Protein AF-A0A6C2UTF9-F1 (afdb_monomer_lite)

Structure (mmCIF, N/CA/C/O backbone):
data_AF-A0A6C2UTF9-F1
#
_entry.id   AF-A0A6C2UTF9-F1
#
loop_
_atom_site.group_PDB
_atom_site.id
_atom_site.type_symbol
_atom_site.label_atom_id
_atom_site.label_alt_id
_atom_site.label_comp_id
_atom_site.label_asym_id
_atom_site.label_entity_id
_atom_site.label_seq_id
_atom_site.pdbx_PDB_ins_code
_atom_site.Cartn_x
_atom_site.Cartn_y
_atom_site.Cartn_z
_atom_site.occupancy
_atom_site.B_iso_or_equiv
_atom_site.auth_seq_id
_atom_site.auth_comp_id
_atom_site.auth_asym_id
_atom_site.auth_atom_id
_atom_site.pdbx_PDB_model_num
ATOM 1 N N . MET A 1 1 ? -33.602 12.805 15.247 1.00 45.47 1 MET A N 1
ATOM 2 C CA . MET A 1 1 ? -33.405 12.539 13.802 1.00 45.47 1 MET A CA 1
ATOM 3 C C . MET A 1 1 ? -31.901 12.570 13.506 1.00 45.47 1 MET A C 1
ATOM 5 O O . MET A 1 1 ? -31.370 13.587 13.089 1.00 45.47 1 MET A O 1
ATOM 9 N N . PHE A 1 2 ? -31.182 11.491 13.831 1.00 43.12 2 PHE A N 1
ATOM 10 C CA . PHE A 1 2 ? -29.726 11.393 13.659 1.00 43.12 2 PHE A CA 1
ATOM 11 C C . PHE A 1 2 ? -29.446 10.498 12.453 1.00 43.12 2 PHE A C 1
ATOM 13 O O . PHE A 1 2 ? -29.772 9.314 12.453 1.00 43.12 2 PHE A O 1
ATOM 20 N N . ARG A 1 3 ? -28.925 11.096 11.383 1.00 45.81 3 ARG A N 1
ATOM 21 C CA . ARG A 1 3 ? -28.654 10.424 10.112 1.00 45.81 3 ARG A CA 1
ATOM 22 C C . ARG A 1 3 ? -27.289 9.741 10.222 1.00 45.81 3 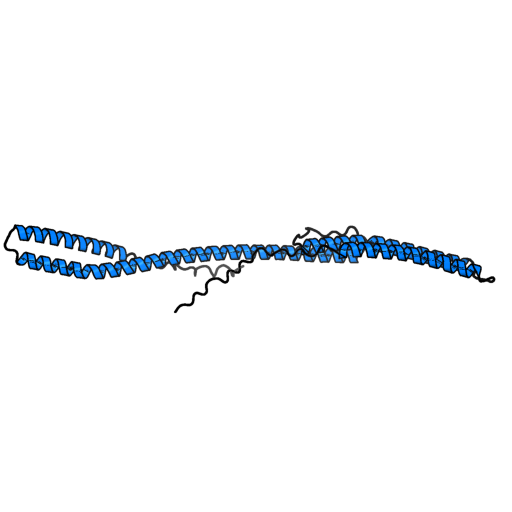ARG A C 1
ATOM 24 O O . ARG A 1 3 ? -26.258 10.400 10.113 1.00 45.81 3 ARG A O 1
ATOM 31 N N . SER A 1 4 ? -27.293 8.434 10.474 1.00 48.72 4 SER A N 1
ATOM 32 C CA . SER A 1 4 ? -26.099 7.586 10.469 1.00 48.72 4 SER A CA 1
ATOM 33 C C . SER A 1 4 ? -25.343 7.715 9.145 1.00 48.72 4 SER A C 1
ATOM 35 O O . SER A 1 4 ? -25.803 7.257 8.102 1.00 48.72 4 SER A O 1
ATOM 37 N N . ARG A 1 5 ? -24.160 8.339 9.189 1.00 54.50 5 ARG A N 1
ATOM 38 C CA . ARG A 1 5 ? -23.119 8.223 8.158 1.00 54.50 5 ARG A CA 1
ATOM 39 C C . ARG A 1 5 ? -22.353 6.927 8.403 1.00 54.50 5 ARG A C 1
ATOM 41 O O . ARG A 1 5 ? -21.233 6.927 8.902 1.00 54.50 5 ARG A O 1
ATOM 48 N N . THR A 1 6 ? -22.986 5.809 8.090 1.00 51.28 6 THR A N 1
ATOM 49 C CA . THR A 1 6 ? -22.324 4.512 8.021 1.00 51.28 6 THR A CA 1
ATOM 50 C C . THR A 1 6 ? -21.722 4.321 6.630 1.00 51.28 6 THR A C 1
ATOM 52 O O . THR A 1 6 ? -22.383 4.465 5.606 1.00 51.28 6 THR A O 1
ATOM 55 N N . THR A 1 7 ? -20.432 3.981 6.636 1.00 51.25 7 THR A N 1
ATOM 56 C CA . THR A 1 7 ? -19.763 3.110 5.660 1.00 51.25 7 THR A CA 1
ATOM 57 C C . THR A 1 7 ? -19.664 3.587 4.208 1.00 51.25 7 THR A C 1
ATOM 59 O O . THR A 1 7 ? -20.294 3.037 3.313 1.00 51.25 7 THR A O 1
ATOM 62 N N . LEU A 1 8 ? -18.692 4.464 3.942 1.00 48.16 8 LEU A N 1
ATOM 63 C CA . LEU A 1 8 ? -17.879 4.361 2.721 1.00 48.16 8 LEU A CA 1
ATOM 64 C C . LEU A 1 8 ? -16.604 3.569 3.043 1.00 48.16 8 LEU A C 1
ATOM 66 O O . LEU A 1 8 ? -15.481 4.039 2.884 1.00 48.16 8 LEU A O 1
ATOM 70 N N . ARG A 1 9 ? -16.779 2.334 3.533 1.00 50.56 9 ARG A N 1
ATOM 71 C CA . ARG A 1 9 ? -15.723 1.323 3.470 1.00 50.56 9 ARG A CA 1
ATOM 72 C C . ARG A 1 9 ? -15.717 0.870 2.018 1.00 50.56 9 ARG A C 1
ATOM 74 O O . ARG A 1 9 ? -16.401 -0.079 1.664 1.00 50.56 9 ARG A O 1
ATOM 81 N N . GLY A 1 10 ? -15.022 1.631 1.175 1.00 49.91 10 GLY A N 1
ATOM 82 C CA . GLY A 1 10 ? -14.710 1.216 -0.180 1.00 49.91 10 GLY A CA 1
ATOM 83 C C . GLY A 1 10 ? -13.914 -0.073 -0.080 1.00 49.91 10 GLY A C 1
ATOM 84 O O . GLY A 1 10 ? -12.700 -0.040 0.122 1.00 49.91 10 GLY A O 1
ATOM 85 N N . GLU A 1 11 ? -14.612 -1.203 -0.156 1.00 43.31 11 GLU A N 1
ATOM 86 C CA . GLU A 1 11 ? -14.033 -2.463 -0.570 1.00 43.31 11 GLU A CA 1
ATOM 87 C C . GLU A 1 11 ? -13.353 -2.170 -1.902 1.00 43.31 11 GLU A C 1
ATOM 89 O O . GLU A 1 11 ? -13.978 -2.122 -2.962 1.00 43.31 11 GLU A O 1
ATOM 94 N N . ARG A 1 12 ? -12.046 -1.895 -1.847 1.00 48.91 12 ARG A N 1
ATOM 95 C CA . ARG A 1 12 ? -11.177 -2.066 -2.998 1.00 48.91 12 ARG A CA 1
ATOM 96 C C . ARG A 1 12 ? -11.208 -3.562 -3.269 1.00 48.91 12 ARG A C 1
ATOM 98 O O . ARG A 1 12 ? -10.355 -4.302 -2.789 1.00 48.91 12 ARG A O 1
ATOM 105 N N . GLY A 1 13 ? -12.255 -3.995 -3.976 1.00 53.25 13 GLY A N 1
ATOM 106 C CA . GLY A 1 13 ? -12.328 -5.316 -4.570 1.00 53.25 13 GLY A CA 1
ATOM 107 C C . GLY A 1 13 ? -11.007 -5.580 -5.287 1.00 53.25 13 GLY A C 1
ATOM 108 O O . GLY A 1 13 ? -10.361 -4.615 -5.721 1.00 53.25 13 GLY A O 1
ATOM 109 N N . PRO A 1 14 ? -10.568 -6.848 -5.359 1.00 51.25 14 PRO A N 1
ATOM 110 C CA . PRO A 1 14 ? -9.272 -7.206 -5.919 1.00 51.25 14 PRO A CA 1
ATOM 111 C C . PRO A 1 14 ? -9.118 -6.443 -7.223 1.00 51.25 14 PRO A C 1
ATOM 113 O O . PRO A 1 14 ? -9.955 -6.602 -8.115 1.00 51.25 14 PRO A O 1
ATOM 116 N N . VAL A 1 15 ? -8.133 -5.534 -7.274 1.00 57.50 15 VAL A N 1
ATOM 117 C CA . VAL A 1 15 ? -7.873 -4.694 -8.443 1.00 57.50 15 VAL A CA 1
ATOM 118 C C . VAL A 1 15 ? -7.781 -5.666 -9.598 1.00 57.50 15 VAL A C 1
ATOM 120 O O . VAL A 1 15 ? -6.823 -6.435 -9.681 1.00 57.50 15 VAL A O 1
ATOM 123 N N . LYS A 1 16 ? -8.851 -5.722 -10.400 1.00 53.22 16 LYS A N 1
ATOM 124 C CA . LYS A 1 16 ? -9.010 -6.690 -11.477 1.00 53.22 16 LYS A CA 1
ATOM 125 C C . LYS A 1 16 ? -7.863 -6.354 -12.405 1.00 53.22 16 LYS A C 1
ATOM 127 O O . LYS A 1 16 ? -7.944 -5.336 -13.092 1.00 53.22 16 LYS A O 1
ATOM 132 N N . LYS A 1 17 ? -6.760 -7.111 -12.301 1.00 57.62 17 LYS A N 1
ATOM 133 C CA . LYS A 1 17 ? -5.536 -6.908 -13.072 1.00 57.62 17 LYS A CA 1
ATOM 134 C C . LYS A 1 17 ? -5.995 -6.975 -14.512 1.00 57.62 17 LYS A C 1
ATOM 136 O O . LYS A 1 17 ? -6.229 -8.064 -15.031 1.00 57.62 17 LYS A O 1
ATOM 141 N N . ARG A 1 18 ? -6.266 -5.814 -15.116 1.00 55.75 18 ARG A N 1
ATOM 142 C CA . ARG A 1 18 ? -6.602 -5.756 -16.530 1.00 55.75 18 ARG A CA 1
ATOM 143 C C . ARG A 1 18 ? -5.395 -6.403 -17.186 1.00 55.75 18 ARG A C 1
ATOM 145 O O . ARG A 1 18 ? -4.289 -5.935 -16.905 1.00 55.75 18 ARG A O 1
ATOM 152 N N . PRO A 1 19 ? -5.566 -7.505 -17.933 1.00 55.41 19 PRO A N 1
ATOM 153 C CA . PRO A 1 19 ? -4.452 -8.103 -18.634 1.00 55.41 19 PRO A CA 1
ATOM 154 C C . PRO A 1 19 ? -3.913 -6.997 -19.528 1.00 55.41 19 PRO A C 1
ATOM 156 O O . PRO A 1 19 ? -4.574 -6.575 -20.476 1.00 55.41 19 PRO A O 1
ATOM 159 N N . PHE A 1 20 ? -2.775 -6.430 -19.127 1.00 56.47 20 PHE A N 1
ATOM 160 C CA . PHE A 1 20 ? -2.065 -5.457 -19.930 1.00 56.47 20 PHE A CA 1
ATOM 161 C C . PHE A 1 20 ? -1.812 -6.188 -21.237 1.00 56.47 20 PHE A C 1
ATOM 163 O O . PHE A 1 20 ? -1.184 -7.249 -21.231 1.00 56.47 20 PHE A O 1
ATOM 170 N N . ALA A 1 21 ? -2.445 -5.700 -22.305 1.00 53.19 21 ALA A N 1
ATOM 171 C CA . ALA A 1 21 ? -2.458 -6.353 -23.598 1.00 53.19 21 ALA A CA 1
ATOM 172 C C . ALA A 1 21 ? -1.044 -6.845 -23.923 1.00 53.19 21 ALA A C 1
ATOM 174 O O . ALA A 1 21 ? -0.076 -6.083 -23.840 1.00 53.19 21 ALA A O 1
ATOM 175 N N . ALA A 1 22 ? -0.939 -8.142 -24.214 1.00 57.09 22 ALA A N 1
ATOM 176 C CA . ALA A 1 22 ? 0.317 -8.812 -24.505 1.00 57.09 22 ALA A CA 1
ATOM 177 C C . ALA A 1 22 ? 1.153 -8.009 -25.531 1.00 57.09 22 ALA A C 1
ATOM 179 O O . ALA A 1 22 ? 0.599 -7.303 -26.380 1.00 57.09 22 ALA A O 1
ATOM 180 N N . PRO A 1 23 ? 2.494 -8.088 -25.466 1.00 55.88 23 PRO A N 1
ATOM 181 C CA . PRO A 1 23 ? 3.410 -7.077 -25.981 1.00 55.88 23 PRO A CA 1
ATOM 182 C C . PRO A 1 23 ? 3.560 -7.154 -27.507 1.00 55.88 23 PRO A C 1
ATOM 184 O O . PRO A 1 23 ? 4.605 -7.544 -28.028 1.00 55.88 23 PRO A O 1
ATOM 187 N N . LEU A 1 24 ? 2.542 -6.705 -28.241 1.00 51.19 24 LEU A N 1
ATOM 188 C CA . LEU A 1 24 ? 2.551 -6.590 -29.704 1.00 51.19 24 LEU A CA 1
ATOM 189 C C . LEU A 1 24 ? 3.760 -5.795 -30.224 1.00 51.19 24 LEU A C 1
ATOM 191 O O . LEU A 1 24 ? 4.276 -6.073 -31.304 1.00 51.19 24 LEU A O 1
ATOM 195 N N . SER A 1 25 ? 4.302 -4.858 -29.442 1.00 59.09 25 SER A N 1
ATOM 196 C CA . SER A 1 25 ? 5.441 -4.061 -29.898 1.00 59.09 25 SER A CA 1
ATOM 197 C C . SER A 1 25 ? 6.809 -4.752 -29.771 1.00 59.09 25 SER A C 1
ATOM 199 O O . SER A 1 25 ? 7.779 -4.218 -30.304 1.00 59.09 25 SER A O 1
ATOM 201 N N . ALA A 1 26 ? 6.960 -5.887 -29.069 1.00 59.59 26 ALA A N 1
ATOM 202 C CA . ALA A 1 26 ? 8.279 -6.534 -28.898 1.00 59.59 26 ALA A CA 1
ATOM 203 C C . ALA A 1 26 ? 8.688 -7.290 -30.165 1.00 59.59 26 ALA A C 1
ATOM 205 O O . ALA A 1 26 ? 9.841 -7.232 -30.603 1.00 59.59 26 ALA A O 1
ATOM 206 N N . HIS A 1 27 ? 7.707 -7.927 -30.805 1.00 65.50 27 HIS A N 1
ATOM 207 C CA . HIS A 1 27 ? 7.880 -8.483 -32.138 1.00 65.50 27 HIS A CA 1
ATOM 208 C C . HIS A 1 27 ? 8.140 -7.397 -33.182 1.00 65.50 27 HIS A C 1
ATOM 210 O O . HIS A 1 27 ? 8.973 -7.610 -34.063 1.00 65.50 27 HIS A O 1
ATOM 216 N N . ASN A 1 28 ? 7.534 -6.215 -33.036 1.00 75.38 28 ASN A N 1
ATOM 217 C CA . ASN A 1 28 ? 7.740 -5.113 -33.974 1.00 75.38 28 ASN A CA 1
ATOM 218 C C . ASN A 1 28 ? 9.180 -4.592 -33.958 1.00 75.38 28 ASN A C 1
ATOM 220 O O . ASN A 1 28 ? 9.755 -4.439 -35.028 1.00 75.38 28 ASN A O 1
ATOM 224 N N . ALA A 1 29 ? 9.806 -4.422 -32.789 1.00 73.00 29 ALA A N 1
ATOM 225 C CA . ALA A 1 29 ? 11.191 -3.945 -32.712 1.00 73.00 29 ALA A CA 1
ATOM 226 C C . ALA A 1 29 ? 12.190 -4.926 -33.360 1.00 73.00 29 ALA A C 1
ATOM 228 O O . ALA A 1 29 ? 13.044 -4.527 -34.150 1.00 73.00 29 ALA A O 1
ATOM 229 N N . ARG A 1 30 ? 12.047 -6.236 -33.100 1.00 77.56 30 ARG A N 1
ATOM 230 C CA . ARG A 1 30 ? 12.875 -7.262 -33.765 1.00 77.56 30 ARG A CA 1
ATOM 231 C C . ARG A 1 30 ? 12.626 -7.306 -35.271 1.00 77.56 30 ARG A C 1
ATOM 233 O O . ARG A 1 30 ? 13.567 -7.491 -36.038 1.00 77.56 30 ARG A O 1
ATOM 240 N N . ARG A 1 31 ? 11.371 -7.149 -35.702 1.00 83.06 31 ARG A N 1
ATOM 241 C CA . ARG A 1 31 ? 11.004 -7.136 -37.123 1.00 83.06 31 ARG A CA 1
ATOM 242 C C . ARG A 1 31 ? 11.563 -5.901 -37.831 1.00 83.06 31 ARG A C 1
ATOM 244 O O . ARG A 1 31 ? 12.142 -6.050 -38.897 1.00 83.06 31 ARG A O 1
ATOM 251 N N . GLN A 1 32 ? 11.472 -4.725 -37.216 1.00 81.75 32 GLN A N 1
ATOM 252 C CA . GLN A 1 32 ? 12.060 -3.481 -37.719 1.00 81.75 32 GLN A CA 1
ATOM 253 C C . GLN A 1 32 ? 13.584 -3.582 -37.828 1.00 81.75 32 GLN A C 1
ATOM 255 O O . GLN A 1 32 ? 14.131 -3.236 -38.869 1.00 81.75 32 GLN A O 1
ATOM 260 N N . ALA A 1 33 ? 14.264 -4.142 -36.822 1.00 81.81 33 ALA A N 1
ATOM 261 C CA . ALA A 1 33 ? 15.707 -4.374 -36.887 1.00 81.81 33 ALA A CA 1
ATOM 262 C C . ALA A 1 33 ? 16.086 -5.326 -38.035 1.00 81.81 33 ALA A C 1
ATOM 264 O O . ALA A 1 33 ? 17.019 -5.048 -38.782 1.00 81.81 33 ALA A O 1
ATOM 265 N N . LYS A 1 34 ? 15.328 -6.417 -38.233 1.00 84.81 34 LYS A N 1
ATOM 266 C CA . LYS A 1 34 ? 15.533 -7.331 -39.371 1.00 84.81 34 LYS A CA 1
ATOM 267 C C . LYS A 1 34 ? 15.341 -6.631 -40.718 1.00 84.81 34 LYS A C 1
ATOM 269 O O . LYS A 1 34 ? 16.164 -6.819 -41.605 1.00 84.81 34 LYS A O 1
ATOM 274 N N . ILE A 1 35 ? 14.293 -5.816 -40.859 1.00 88.00 35 ILE A N 1
ATOM 275 C CA . ILE A 1 35 ? 14.033 -5.044 -42.085 1.00 88.00 35 ILE A CA 1
ATOM 276 C C . ILE A 1 35 ? 15.169 -4.046 -42.341 1.00 88.00 35 ILE A C 1
ATOM 278 O O . ILE A 1 35 ? 15.658 -3.967 -43.461 1.00 88.00 35 ILE A O 1
ATOM 282 N N . ALA A 1 36 ? 15.642 -3.340 -41.311 1.00 86.00 36 ALA A N 1
ATOM 283 C CA . ALA A 1 36 ? 16.758 -2.404 -41.434 1.00 86.00 36 ALA A CA 1
ATOM 284 C C . ALA A 1 36 ? 18.061 -3.104 -41.855 1.00 86.00 36 ALA A C 1
ATOM 286 O O . ALA A 1 36 ? 18.765 -2.612 -42.732 1.00 86.00 36 ALA A O 1
ATOM 287 N N . ILE A 1 37 ? 18.356 -4.279 -41.286 1.00 86.06 37 ILE A N 1
ATOM 288 C CA . ILE A 1 37 ? 19.510 -5.098 -41.687 1.00 86.06 37 ILE A CA 1
ATOM 289 C C . ILE A 1 37 ? 19.375 -5.549 -43.148 1.00 86.06 37 ILE A C 1
ATOM 291 O O . ILE A 1 37 ? 20.347 -5.466 -43.894 1.00 86.06 37 ILE A O 1
ATOM 295 N N . MET A 1 38 ? 18.181 -5.982 -43.576 1.00 89.69 38 MET A N 1
ATOM 296 C CA . MET A 1 38 ? 17.937 -6.347 -44.976 1.00 89.69 38 MET A CA 1
ATOM 297 C C . MET A 1 38 ? 18.136 -5.152 -45.916 1.00 89.69 38 MET A C 1
ATOM 299 O O . MET A 1 38 ? 18.858 -5.275 -46.899 1.00 89.69 38 MET A O 1
ATOM 303 N N . LEU A 1 39 ? 17.571 -3.983 -45.599 1.00 86.88 39 LEU A N 1
ATOM 304 C CA . LEU A 1 39 ? 17.737 -2.766 -46.403 1.00 86.88 39 LEU A CA 1
ATOM 305 C C . LEU A 1 39 ? 19.209 -2.341 -46.516 1.00 86.88 39 LEU A C 1
ATOM 307 O O . LEU A 1 39 ? 19.661 -1.989 -47.604 1.00 86.88 39 LEU A O 1
ATOM 311 N N . MET A 1 40 ? 19.979 -2.448 -45.429 1.00 85.69 40 MET A N 1
ATOM 312 C CA . MET A 1 40 ? 21.418 -2.155 -45.424 1.00 85.69 40 MET A CA 1
ATOM 313 C C . MET A 1 40 ? 22.248 -3.120 -46.278 1.00 85.69 40 MET A C 1
ATOM 315 O O . MET A 1 40 ? 23.341 -2.752 -46.696 1.00 85.69 40 MET A O 1
ATOM 319 N N . ALA A 1 41 ? 21.753 -4.328 -46.559 1.00 86.88 41 ALA A N 1
ATOM 320 C CA . ALA A 1 41 ? 22.392 -5.255 -47.494 1.00 86.88 41 ALA A CA 1
ATOM 321 C C . ALA A 1 41 ? 22.005 -4.972 -48.958 1.00 86.88 41 ALA A C 1
ATOM 323 O O . ALA A 1 41 ? 22.817 -5.175 -49.859 1.00 86.88 41 ALA A O 1
ATOM 324 N N . VAL A 1 42 ? 20.789 -4.468 -49.202 1.00 91.12 42 VAL A N 1
ATOM 325 C CA . VAL A 1 42 ? 20.296 -4.154 -50.554 1.00 91.12 42 VAL A CA 1
ATOM 326 C C . VAL A 1 42 ? 20.970 -2.907 -51.131 1.00 91.12 42 VAL A C 1
ATOM 328 O O . VAL A 1 42 ? 21.316 -2.902 -52.309 1.00 91.12 42 VAL A O 1
ATOM 331 N N . VAL A 1 43 ? 21.198 -1.863 -50.326 1.00 87.88 43 VAL A N 1
ATOM 332 C CA . VAL A 1 43 ? 21.785 -0.598 -50.813 1.00 87.88 43 VAL A CA 1
ATOM 333 C C . VAL A 1 43 ? 23.179 -0.790 -51.439 1.00 87.88 43 VAL A C 1
ATOM 335 O O . VAL A 1 43 ? 23.368 -0.341 -52.568 1.00 87.88 43 VAL A O 1
ATOM 338 N N . PRO A 1 44 ? 24.145 -1.487 -50.808 1.00 89.12 44 PRO A N 1
ATOM 339 C CA . PRO A 1 44 ? 25.442 -1.761 -51.427 1.00 89.12 44 PRO A CA 1
ATOM 340 C C . PRO A 1 44 ? 25.321 -2.599 -52.699 1.00 89.12 44 PRO A C 1
ATOM 342 O O . PRO A 1 44 ? 25.991 -2.298 -53.679 1.00 89.12 44 PRO A O 1
ATOM 345 N N . ALA A 1 45 ? 24.434 -3.600 -52.716 1.00 90.25 45 ALA A N 1
ATOM 346 C CA . ALA A 1 45 ? 24.221 -4.444 -53.890 1.00 90.25 45 ALA A CA 1
ATOM 347 C C . ALA A 1 45 ? 23.686 -3.640 -55.088 1.00 90.25 45 ALA A C 1
ATOM 349 O O . ALA A 1 45 ? 24.188 -3.785 -56.204 1.00 90.25 45 ALA A O 1
ATOM 350 N N . LEU A 1 46 ? 22.716 -2.748 -54.855 1.00 91.94 46 LEU A N 1
ATOM 351 C CA . LEU A 1 46 ? 22.194 -1.845 -55.882 1.00 91.94 46 LEU A CA 1
ATOM 352 C C . LEU A 1 46 ? 23.249 -0.836 -56.343 1.00 91.94 46 LEU A C 1
ATOM 354 O O . LEU A 1 46 ? 23.371 -0.605 -57.543 1.00 91.94 46 LEU A O 1
ATOM 358 N N . SER A 1 47 ? 24.046 -0.285 -55.425 1.00 90.00 47 SER A N 1
ATOM 359 C CA . SER A 1 47 ? 25.156 0.612 -55.766 1.00 90.00 47 SER A CA 1
ATOM 360 C C . SER A 1 47 ? 26.208 -0.087 -56.630 1.00 90.00 47 SER A C 1
ATOM 362 O O . SER A 1 47 ? 26.637 0.471 -57.637 1.00 90.00 47 SER A O 1
ATOM 364 N N . SER A 1 48 ? 26.584 -1.328 -56.299 1.00 88.88 48 SER A N 1
ATOM 365 C CA . SER A 1 48 ? 27.509 -2.128 -57.111 1.00 88.88 48 SER A CA 1
ATOM 366 C C . SER A 1 48 ? 26.941 -2.427 -58.500 1.00 88.88 48 SER A C 1
ATOM 368 O O . SER A 1 48 ? 27.659 -2.303 -59.492 1.00 88.88 48 SER A O 1
ATOM 370 N N . PHE A 1 49 ? 25.652 -2.768 -58.593 1.00 93.69 49 PHE A N 1
ATOM 371 C CA . PHE A 1 49 ? 24.988 -3.004 -59.876 1.00 93.69 49 PHE A CA 1
ATOM 372 C C . PHE A 1 49 ? 24.913 -1.730 -60.729 1.00 93.69 49 PHE A C 1
ATOM 374 O O . PHE A 1 49 ? 25.200 -1.766 -61.924 1.00 93.69 49 PHE A O 1
ATOM 381 N N . TYR A 1 50 ? 24.583 -0.593 -60.115 1.00 92.06 50 TYR A N 1
ATOM 382 C CA . TYR A 1 50 ? 24.521 0.703 -60.786 1.00 92.06 50 TYR A CA 1
ATOM 383 C C . TYR A 1 50 ? 25.877 1.100 -61.380 1.00 92.06 50 TYR A C 1
ATOM 385 O O . TYR A 1 50 ? 25.949 1.401 -62.573 1.00 92.06 50 TYR A O 1
ATOM 393 N N . VAL A 1 51 ? 26.956 1.008 -60.593 1.00 89.00 51 VAL A N 1
ATOM 394 C CA . VAL A 1 51 ? 28.326 1.279 -61.063 1.00 89.00 51 VAL A CA 1
ATOM 395 C C . VAL A 1 51 ? 28.698 0.348 -62.223 1.00 89.00 51 VAL A C 1
ATOM 397 O O . VAL A 1 51 ? 29.175 0.817 -63.255 1.00 89.00 51 VAL A O 1
ATOM 400 N N . GLY A 1 52 ? 28.388 -0.951 -62.120 1.00 87.25 52 GLY A N 1
ATOM 401 C CA . GLY A 1 52 ? 28.616 -1.907 -63.209 1.00 87.25 52 GLY A CA 1
ATOM 402 C C . GLY A 1 52 ? 27.819 -1.594 -64.484 1.00 87.25 52 GLY A C 1
ATOM 403 O O . GLY A 1 52 ? 28.332 -1.745 -65.593 1.00 87.25 52 GLY A O 1
ATOM 404 N N . SER A 1 53 ? 26.581 -1.106 -64.349 1.00 90.12 53 SER A N 1
ATOM 405 C CA . SER A 1 53 ? 25.731 -0.745 -65.490 1.00 90.12 53 SER A CA 1
ATOM 406 C C . SER A 1 53 ? 26.235 0.494 -66.241 1.00 90.12 53 SER A C 1
ATOM 408 O O . SER A 1 53 ? 26.175 0.523 -67.471 1.00 90.12 53 SER A O 1
ATOM 410 N N . ILE A 1 54 ? 26.780 1.487 -65.525 1.00 87.94 54 ILE A N 1
ATOM 411 C CA . ILE A 1 54 ? 27.394 2.683 -66.124 1.00 87.94 54 ILE A CA 1
ATOM 412 C C . ILE A 1 54 ? 28.647 2.294 -66.905 1.00 87.94 54 ILE A C 1
ATOM 414 O O . ILE A 1 54 ? 28.794 2.699 -68.059 1.00 87.94 54 ILE A O 1
ATOM 418 N N . ARG A 1 55 ? 29.496 1.443 -66.316 1.00 85.19 55 ARG A N 1
ATOM 419 C CA . ARG A 1 55 ? 30.712 0.924 -66.957 1.00 85.19 55 ARG A CA 1
ATOM 420 C C . ARG A 1 55 ? 30.428 0.245 -68.294 1.00 85.19 55 ARG A C 1
ATOM 422 O O . ARG A 1 55 ? 31.190 0.400 -69.238 1.00 85.19 55 ARG A O 1
ATOM 429 N N . SER A 1 56 ? 29.322 -0.491 -68.393 1.00 86.81 56 SER A N 1
ATOM 430 C CA . SER A 1 56 ? 28.929 -1.153 -69.642 1.00 86.81 56 SER A CA 1
ATOM 431 C C . SER A 1 56 ? 28.459 -0.184 -70.736 1.00 86.81 56 SER A C 1
ATOM 433 O O . SER A 1 56 ? 28.397 -0.592 -71.894 1.00 86.81 56 SER A O 1
ATOM 435 N N . ARG A 1 57 ? 28.065 1.051 -70.392 1.00 87.12 57 ARG A N 1
ATOM 436 C CA . ARG A 1 57 ? 27.469 2.020 -71.330 1.00 87.12 57 ARG A CA 1
ATOM 437 C C . ARG A 1 57 ? 28.437 3.105 -71.803 1.00 87.12 57 ARG A C 1
ATOM 439 O O . ARG A 1 57 ? 28.244 3.617 -72.901 1.00 87.12 57 ARG A O 1
ATOM 446 N N . GLN A 1 58 ? 29.442 3.478 -71.012 1.00 81.12 58 GLN A N 1
ATOM 447 C CA . GLN A 1 58 ? 30.442 4.477 -71.408 1.00 81.12 58 GLN A CA 1
ATOM 448 C C . GLN A 1 58 ? 31.688 3.801 -71.996 1.00 81.12 58 GLN A C 1
ATOM 450 O O . GLN A 1 58 ? 32.430 3.134 -71.285 1.00 81.12 58 GLN A O 1
ATOM 455 N N . ALA A 1 59 ? 31.927 4.000 -73.297 1.00 61.22 59 ALA A N 1
ATOM 456 C CA . ALA A 1 59 ? 33.119 3.506 -73.996 1.00 61.22 59 ALA A CA 1
ATOM 457 C C . ALA A 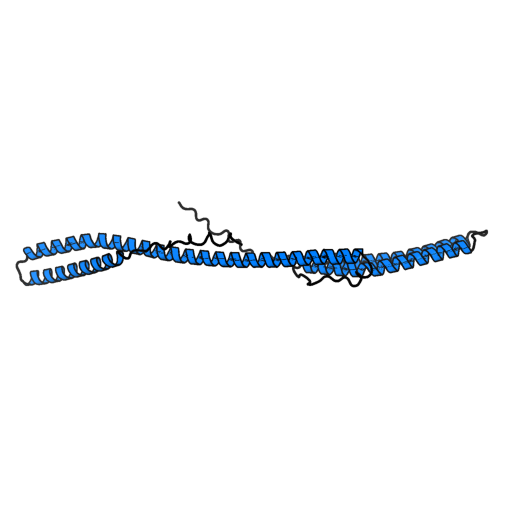1 59 ? 34.398 4.311 -73.674 1.00 61.22 59 ALA A C 1
ATOM 459 O O . ALA A 1 59 ? 35.498 3.839 -73.945 1.00 61.22 59 ALA A O 1
ATOM 460 N N . GLU A 1 60 ? 34.273 5.492 -73.058 1.00 66.81 60 GLU A N 1
ATOM 461 C CA . GLU A 1 60 ? 35.404 6.361 -72.725 1.00 66.81 60 GLU A CA 1
ATOM 462 C C . GLU A 1 60 ? 35.375 6.801 -71.251 1.00 66.81 60 GLU A C 1
ATOM 464 O O . GLU A 1 60 ? 34.539 7.593 -70.824 1.00 66.81 60 GLU A O 1
ATOM 469 N N . GLY A 1 61 ? 36.348 6.304 -70.480 1.00 65.88 61 GLY A N 1
ATOM 470 C CA . GLY A 1 61 ? 37.096 7.161 -69.560 1.00 65.88 61 GLY A CA 1
ATOM 471 C C . GLY A 1 61 ? 36.647 7.312 -68.105 1.00 65.88 61 GLY A C 1
ATOM 472 O O . GLY A 1 61 ? 37.134 8.241 -67.463 1.00 65.88 61 GLY A O 1
ATOM 473 N N . LEU A 1 62 ? 35.811 6.444 -67.519 1.00 68.75 62 LEU A N 1
ATOM 474 C CA . LEU A 1 62 ? 35.753 6.418 -66.050 1.00 68.75 62 LEU A CA 1
ATOM 475 C C . LEU A 1 62 ? 37.027 5.744 -65.517 1.00 68.75 62 LEU A C 1
ATOM 477 O O . LEU A 1 62 ? 37.294 4.576 -65.801 1.00 68.75 62 LEU A O 1
ATOM 481 N N . ALA A 1 63 ? 37.846 6.483 -64.765 1.00 84.12 63 ALA A N 1
ATOM 482 C CA . ALA A 1 63 ? 39.072 5.937 -64.195 1.00 84.12 63 ALA A CA 1
ATOM 483 C C . ALA A 1 63 ? 38.731 4.762 -63.264 1.00 84.12 63 ALA A C 1
ATOM 485 O O . ALA A 1 63 ? 37.995 4.934 -62.295 1.00 84.12 63 ALA A O 1
ATOM 486 N N . PHE A 1 64 ? 39.304 3.584 -63.528 1.00 83.69 64 PHE A N 1
ATOM 487 C CA . PHE A 1 64 ? 39.116 2.348 -62.751 1.00 83.69 64 PHE A CA 1
ATOM 488 C C . PHE A 1 64 ? 39.205 2.557 -61.224 1.00 83.69 64 PHE A C 1
ATOM 490 O O . PHE A 1 64 ? 38.479 1.936 -60.449 1.00 83.69 64 PHE A O 1
ATOM 497 N N . TYR A 1 65 ? 40.050 3.494 -60.785 1.00 86.19 65 TYR A N 1
ATOM 498 C CA . TYR A 1 65 ? 40.206 3.865 -59.379 1.00 86.19 65 TYR A CA 1
ATOM 499 C C . TYR A 1 65 ? 38.940 4.466 -58.745 1.00 86.19 65 TYR A C 1
ATOM 501 O O . TYR A 1 65 ? 38.667 4.193 -57.578 1.00 86.19 65 TYR A O 1
ATOM 509 N N . ALA A 1 66 ? 38.139 5.238 -59.486 1.00 86.12 66 ALA A N 1
ATOM 510 C CA . ALA A 1 66 ? 36.907 5.832 -58.966 1.00 86.12 66 ALA A CA 1
ATOM 511 C C . ALA A 1 66 ? 35.850 4.761 -58.636 1.00 86.12 66 ALA A C 1
ATOM 513 O O . ALA A 1 66 ? 35.192 4.848 -57.600 1.00 86.12 66 ALA A O 1
ATOM 514 N N . GLU A 1 67 ? 35.735 3.713 -59.461 1.00 85.50 67 GLU A N 1
ATOM 515 C CA . GLU A 1 67 ? 34.821 2.586 -59.214 1.00 85.50 67 GLU A CA 1
ATOM 516 C C . GLU A 1 67 ? 35.189 1.836 -57.928 1.00 85.50 67 GLU A C 1
ATOM 518 O O . GLU A 1 67 ? 34.325 1.557 -57.092 1.00 85.50 67 GLU A O 1
ATOM 523 N N . LEU A 1 68 ? 36.483 1.555 -57.740 1.00 88.50 68 LEU A N 1
ATOM 524 C CA . LEU A 1 68 ? 36.980 0.877 -56.544 1.00 88.50 68 LEU A CA 1
ATOM 525 C C . LEU A 1 68 ? 36.750 1.702 -55.277 1.00 88.50 68 LEU A C 1
ATOM 527 O O . LEU A 1 68 ? 36.366 1.138 -54.254 1.00 88.50 68 LEU A O 1
ATOM 531 N N . ILE A 1 69 ? 36.930 3.025 -55.344 1.00 91.56 69 ILE A N 1
ATOM 532 C CA . ILE A 1 69 ? 36.676 3.918 -54.207 1.00 91.56 69 ILE A CA 1
ATOM 533 C C . ILE A 1 69 ? 35.194 3.881 -53.819 1.00 91.56 69 ILE A C 1
ATOM 535 O O . ILE A 1 69 ? 34.881 3.701 -52.643 1.00 91.56 69 ILE A O 1
ATOM 539 N N . VAL A 1 70 ? 34.270 3.981 -54.781 1.00 89.56 70 VAL A N 1
ATOM 540 C CA . VAL A 1 70 ? 32.823 3.933 -54.498 1.00 89.56 70 VAL A CA 1
ATOM 541 C C . VAL A 1 70 ? 32.419 2.581 -53.899 1.00 89.56 70 VAL A C 1
ATOM 543 O O . VAL A 1 70 ? 31.675 2.534 -52.914 1.00 89.56 70 VAL A O 1
ATOM 546 N N . LEU A 1 71 ? 32.934 1.473 -54.436 1.00 88.19 71 LEU A N 1
ATOM 547 C CA . LEU A 1 71 ? 32.644 0.135 -53.915 1.00 88.19 71 LEU A CA 1
ATOM 548 C C . LEU A 1 71 ? 33.214 -0.050 -52.500 1.00 88.19 71 LEU A C 1
ATOM 550 O O . LEU A 1 71 ? 32.525 -0.541 -51.607 1.00 88.19 71 LEU A O 1
ATOM 554 N N . PHE A 1 72 ? 34.437 0.415 -52.257 1.00 93.31 72 PHE A N 1
ATOM 555 C CA . PHE A 1 72 ? 35.050 0.362 -50.934 1.00 93.31 72 PHE A CA 1
ATOM 556 C C . PHE A 1 72 ? 34.292 1.220 -49.911 1.00 93.31 72 PHE A C 1
ATOM 558 O O . PHE A 1 72 ? 33.980 0.745 -48.818 1.00 93.31 72 PHE A O 1
ATOM 565 N N . CYS A 1 73 ? 33.921 2.456 -50.261 1.00 91.94 73 CYS A N 1
ATOM 566 C CA . CYS A 1 73 ? 33.149 3.342 -49.389 1.00 91.94 73 CYS A CA 1
ATOM 567 C C . CYS A 1 73 ? 31.764 2.768 -49.059 1.00 91.94 73 CYS A C 1
ATOM 569 O O . CYS A 1 73 ? 31.346 2.808 -47.901 1.00 91.94 73 CYS A O 1
ATOM 571 N N . THR A 1 74 ? 31.064 2.196 -50.044 1.00 90.56 74 THR A N 1
ATOM 572 C CA . THR A 1 74 ? 29.752 1.564 -49.819 1.00 90.56 74 THR A CA 1
ATOM 573 C C . THR A 1 74 ? 29.861 0.320 -48.940 1.00 90.56 74 THR A C 1
ATOM 575 O O . THR A 1 74 ? 29.045 0.150 -48.033 1.00 90.56 74 THR A O 1
ATOM 578 N N . LEU A 1 75 ? 30.899 -0.504 -49.121 1.00 89.94 75 LEU A N 1
ATOM 579 C CA . LEU A 1 75 ? 31.167 -1.654 -48.258 1.00 89.94 75 LEU A CA 1
ATOM 580 C C . LEU A 1 75 ? 31.499 -1.222 -46.821 1.00 89.94 75 LEU A C 1
ATOM 582 O O . LEU A 1 75 ? 30.947 -1.776 -45.871 1.00 89.94 75 LEU A O 1
ATOM 586 N N . MET A 1 76 ? 32.348 -0.207 -46.646 1.00 93.69 76 MET A N 1
ATOM 587 C CA . MET A 1 76 ? 32.695 0.331 -45.326 1.00 93.69 76 MET A CA 1
ATOM 588 C C . MET A 1 76 ? 31.473 0.913 -44.608 1.00 93.69 76 MET A C 1
ATOM 590 O O . MET A 1 76 ? 31.267 0.628 -43.427 1.00 93.69 76 MET A O 1
ATOM 594 N N . ALA A 1 77 ? 30.623 1.659 -45.320 1.00 90.75 77 ALA A N 1
ATOM 595 C CA . ALA A 1 77 ? 29.364 2.169 -44.783 1.00 90.75 77 ALA A CA 1
ATOM 596 C C . ALA A 1 77 ? 28.412 1.029 -44.380 1.00 90.75 77 ALA A C 1
ATOM 598 O O . ALA A 1 77 ? 27.825 1.075 -43.298 1.00 90.75 77 ALA A O 1
ATOM 599 N N . ALA A 1 78 ? 28.311 -0.029 -45.192 1.00 89.75 78 ALA A N 1
ATOM 600 C CA . ALA A 1 78 ? 27.496 -1.203 -44.888 1.00 89.75 78 ALA A CA 1
ATOM 601 C C . ALA A 1 78 ? 27.995 -1.950 -43.645 1.00 89.75 78 ALA A C 1
ATOM 603 O O . ALA A 1 78 ? 27.203 -2.302 -42.771 1.00 89.75 78 ALA A O 1
ATOM 604 N N . VAL A 1 79 ? 29.310 -2.155 -43.523 1.00 89.88 79 VAL A N 1
ATOM 605 C CA . VAL A 1 79 ? 29.922 -2.811 -42.360 1.00 89.88 79 VAL A CA 1
ATOM 606 C C . VAL A 1 79 ? 29.740 -1.962 -41.101 1.00 89.88 79 VAL A C 1
ATOM 608 O O . VAL A 1 79 ? 29.357 -2.498 -40.059 1.00 89.88 79 VAL A O 1
ATOM 611 N N . ALA A 1 80 ? 29.964 -0.648 -41.178 1.00 89.19 80 ALA A N 1
ATOM 612 C CA . ALA A 1 80 ? 29.744 0.265 -40.058 1.00 89.19 80 ALA A CA 1
ATOM 613 C C . ALA A 1 80 ? 28.267 0.278 -39.626 1.00 89.19 80 ALA A C 1
ATOM 615 O O . ALA A 1 80 ? 27.965 0.073 -38.447 1.00 89.19 80 ALA A O 1
ATOM 616 N N . GLY A 1 81 ? 27.347 0.417 -40.586 1.00 88.31 81 GLY A N 1
ATOM 617 C CA . GLY A 1 81 ? 25.905 0.370 -40.355 1.00 88.31 81 GLY A CA 1
ATOM 618 C C . GLY A 1 81 ? 25.460 -0.955 -39.739 1.00 88.31 81 GLY A C 1
ATOM 619 O O . GLY A 1 81 ? 24.735 -0.960 -38.746 1.00 88.31 81 GLY A O 1
ATOM 620 N N . TYR A 1 82 ? 25.962 -2.083 -40.248 1.00 86.69 82 TYR A N 1
ATOM 621 C CA . TYR A 1 82 ? 25.680 -3.411 -39.705 1.00 86.69 82 TYR A CA 1
ATOM 622 C C . TYR A 1 82 ? 26.190 -3.574 -38.267 1.00 86.69 82 TYR A C 1
ATOM 624 O O . TYR A 1 82 ? 25.476 -4.101 -37.412 1.00 86.69 82 TYR A O 1
ATOM 632 N N . ARG A 1 83 ? 27.402 -3.089 -37.961 1.00 85.31 83 ARG A N 1
ATOM 633 C CA . ARG A 1 83 ? 27.956 -3.137 -36.597 1.00 85.31 83 ARG A CA 1
ATOM 634 C C . ARG A 1 83 ? 27.119 -2.323 -35.614 1.00 85.31 83 ARG A C 1
ATOM 636 O O . ARG A 1 83 ? 26.869 -2.805 -34.512 1.00 85.31 83 ARG A O 1
ATOM 643 N N . ILE A 1 84 ? 26.659 -1.136 -36.011 1.00 83.19 84 ILE A N 1
ATOM 644 C CA . ILE A 1 84 ? 25.759 -0.301 -35.204 1.00 83.19 84 ILE A CA 1
ATOM 645 C C . ILE A 1 84 ? 24.422 -1.029 -35.006 1.00 83.19 84 ILE A C 1
ATOM 647 O O . ILE A 1 84 ? 24.021 -1.293 -33.873 1.00 83.19 84 ILE A O 1
ATOM 651 N N . LEU A 1 85 ? 23.769 -1.454 -36.090 1.00 83.06 85 LEU A N 1
ATOM 652 C CA . LEU A 1 85 ? 22.456 -2.108 -36.051 1.00 83.06 85 LEU A CA 1
ATOM 653 C C . LEU A 1 85 ? 22.439 -3.418 -35.269 1.00 83.06 85 LEU A C 1
ATOM 655 O O . LEU A 1 85 ? 21.409 -3.757 -34.701 1.00 83.06 85 LEU A O 1
ATOM 659 N N . ARG A 1 86 ? 23.548 -4.158 -35.215 1.00 81.50 86 ARG A N 1
ATOM 660 C CA . ARG A 1 86 ? 23.635 -5.378 -34.404 1.00 81.50 86 ARG A CA 1
ATOM 661 C C . ARG A 1 86 ? 23.804 -5.076 -32.911 1.00 81.50 86 ARG A C 1
ATOM 663 O O . ARG A 1 86 ? 23.346 -5.859 -32.087 1.00 81.50 86 ARG A O 1
ATOM 670 N N . LYS A 1 87 ? 24.439 -3.952 -32.563 1.00 80.88 87 LYS A N 1
ATOM 671 C CA . LYS A 1 87 ? 24.813 -3.593 -31.186 1.00 80.88 87 LYS A CA 1
ATOM 672 C C . LYS A 1 87 ? 23.624 -3.065 -30.366 1.00 80.88 87 LYS A C 1
ATOM 674 O O . LYS A 1 87 ? 23.323 -3.593 -29.301 1.00 80.88 87 LYS A O 1
ATOM 679 N N . TYR A 1 88 ? 22.896 -2.072 -30.878 1.00 80.81 88 TYR A N 1
ATOM 680 C CA . TYR A 1 88 ? 21.828 -1.381 -30.135 1.00 80.81 88 TYR A CA 1
ATOM 681 C C . TYR A 1 88 ? 20.540 -2.178 -29.809 1.00 80.81 88 TYR A C 1
ATOM 683 O O . TYR A 1 88 ? 19.979 -1.950 -28.732 1.00 80.81 88 TYR A O 1
ATOM 691 N N . PRO A 1 89 ? 20.018 -3.095 -30.652 1.00 83.06 89 PRO A N 1
ATOM 692 C CA . PRO A 1 89 ? 18.704 -3.691 -30.408 1.00 83.06 89 PRO A CA 1
ATOM 693 C C . PRO A 1 89 ? 18.671 -4.605 -29.181 1.00 83.06 89 PRO A C 1
ATOM 695 O O . PRO A 1 89 ? 17.630 -4.699 -28.535 1.00 83.06 89 PRO A O 1
ATOM 698 N N . GLU A 1 90 ? 19.781 -5.253 -28.820 1.00 83.75 90 GLU A N 1
ATOM 699 C CA . GLU A 1 90 ? 19.842 -6.098 -27.620 1.00 83.75 90 GLU A CA 1
ATOM 700 C C . GLU A 1 90 ? 19.634 -5.275 -26.344 1.00 83.75 90 GLU A C 1
ATOM 702 O O . GLU A 1 90 ? 18.773 -5.616 -25.528 1.00 83.75 90 GLU A O 1
ATOM 707 N N . SER A 1 91 ? 20.343 -4.149 -26.218 1.00 85.94 91 SER A N 1
ATOM 708 C CA . SER A 1 91 ? 20.208 -3.222 -25.089 1.00 85.94 91 SER A CA 1
ATOM 709 C C . SER A 1 91 ? 18.793 -2.650 -24.991 1.00 85.94 91 SER A C 1
ATOM 711 O O . SER A 1 91 ? 18.223 -2.610 -23.903 1.00 85.94 91 SER A O 1
ATOM 713 N N . ILE A 1 92 ? 18.176 -2.291 -26.123 1.00 85.19 92 ILE A N 1
ATOM 714 C CA . ILE A 1 92 ? 16.793 -1.783 -26.160 1.00 85.19 92 ILE A CA 1
ATOM 715 C C . ILE A 1 92 ? 15.793 -2.859 -25.713 1.00 85.19 92 ILE A C 1
ATOM 717 O O . ILE A 1 92 ? 14.870 -2.576 -24.949 1.00 85.19 92 ILE A O 1
ATOM 721 N N . ILE A 1 93 ? 15.961 -4.107 -26.164 1.00 85.38 93 ILE A N 1
ATOM 722 C CA . ILE A 1 93 ? 15.081 -5.218 -25.774 1.00 85.38 93 ILE A CA 1
ATOM 723 C C . ILE A 1 93 ? 15.198 -5.501 -24.271 1.00 85.38 93 ILE A C 1
ATOM 725 O O . ILE A 1 93 ? 14.173 -5.729 -23.625 1.00 85.38 93 ILE A O 1
ATOM 729 N N . LYS A 1 94 ? 16.416 -5.475 -23.714 1.00 89.38 94 LYS A N 1
ATOM 730 C CA . LYS A 1 94 ? 16.644 -5.636 -22.271 1.00 89.38 94 LYS A CA 1
ATOM 731 C C . LYS A 1 94 ? 16.011 -4.506 -21.474 1.00 89.38 94 LYS A C 1
ATOM 733 O O . LYS A 1 94 ? 15.211 -4.778 -20.586 1.00 89.38 94 LYS A O 1
ATOM 738 N N . LEU A 1 95 ? 16.289 -3.257 -21.851 1.00 89.31 95 LEU A N 1
ATOM 739 C CA . LEU A 1 95 ? 15.731 -2.080 -21.191 1.00 89.31 95 LEU A CA 1
ATOM 740 C C . LEU A 1 95 ? 14.207 -2.139 -21.139 1.00 89.31 95 LEU A C 1
ATOM 742 O O . LEU A 1 95 ? 13.589 -1.946 -20.099 1.00 89.31 95 LEU A O 1
ATOM 746 N N . ARG A 1 96 ? 13.594 -2.495 -22.264 1.00 87.31 96 ARG A N 1
ATOM 747 C CA . ARG A 1 96 ? 12.153 -2.672 -22.342 1.00 87.31 96 ARG A CA 1
ATOM 748 C C . ARG A 1 96 ? 11.635 -3.773 -21.417 1.00 87.31 96 ARG A C 1
ATOM 750 O O . ARG A 1 96 ? 10.549 -3.618 -20.865 1.00 87.31 96 ARG A O 1
ATOM 757 N N . ARG A 1 97 ? 12.347 -4.898 -21.300 1.00 89.94 97 ARG A N 1
ATOM 758 C CA . ARG A 1 97 ? 11.959 -5.975 -20.383 1.00 89.94 97 ARG A CA 1
ATOM 759 C C . ARG A 1 97 ? 11.959 -5.465 -18.945 1.00 89.94 97 ARG A C 1
ATOM 761 O O . ARG A 1 97 ? 10.952 -5.645 -18.279 1.00 89.94 97 ARG A O 1
ATOM 768 N N . TYR A 1 98 ? 13.004 -4.750 -18.534 1.00 90.69 98 TYR A N 1
ATOM 769 C CA . TYR A 1 98 ? 13.066 -4.144 -17.203 1.00 90.69 98 TYR A CA 1
ATOM 770 C C . TYR A 1 98 ? 11.939 -3.137 -16.967 1.00 90.69 98 TYR A C 1
ATOM 772 O O . TYR A 1 98 ? 11.276 -3.189 -15.940 1.00 90.69 98 TYR A O 1
ATOM 780 N N . VAL A 1 99 ? 11.641 -2.275 -17.945 1.00 89.81 99 VAL A N 1
ATOM 781 C CA . VAL A 1 99 ? 10.490 -1.358 -17.861 1.00 89.81 99 VAL A CA 1
ATOM 782 C C . VAL A 1 99 ? 9.178 -2.128 -17.700 1.00 89.81 99 VAL A C 1
ATOM 784 O O . VAL A 1 99 ? 8.308 -1.705 -16.944 1.00 89.81 99 VAL A O 1
ATOM 787 N N . MET A 1 100 ? 9.024 -3.259 -18.391 1.00 88.75 100 MET A N 1
ATOM 788 C CA . MET A 1 100 ? 7.839 -4.104 -18.256 1.00 88.75 100 MET A CA 1
ATOM 789 C C . MET A 1 100 ? 7.768 -4.765 -16.876 1.00 88.75 100 MET A C 1
ATOM 791 O O . MET A 1 100 ? 6.700 -4.768 -16.280 1.00 88.75 100 MET A O 1
ATOM 795 N N . GLU A 1 101 ? 8.881 -5.284 -16.355 1.00 90.12 101 GLU A N 1
ATOM 796 C CA . GLU A 1 101 ? 8.960 -5.857 -15.004 1.00 90.12 101 GLU A CA 1
ATOM 797 C C . GLU A 1 101 ? 8.536 -4.819 -13.956 1.00 90.12 101 GLU A C 1
ATOM 799 O O . GLU A 1 101 ? 7.594 -5.066 -13.195 1.00 90.12 101 GLU A O 1
ATOM 804 N N . VAL A 1 102 ? 9.101 -3.609 -14.030 1.00 90.06 102 VAL A N 1
ATOM 805 C CA . VAL A 1 102 ? 8.735 -2.476 -13.167 1.00 90.06 102 VAL A CA 1
ATOM 806 C C . VAL A 1 102 ? 7.251 -2.121 -13.316 1.00 90.06 102 VAL A C 1
ATOM 808 O O . VAL A 1 102 ? 6.554 -1.954 -12.317 1.00 90.06 102 VAL A O 1
ATOM 811 N N . ALA A 1 103 ? 6.722 -2.073 -14.544 1.00 87.12 103 ALA A N 1
ATOM 812 C CA . ALA A 1 103 ? 5.302 -1.811 -14.794 1.00 87.12 103 ALA A CA 1
ATOM 813 C C . ALA A 1 103 ? 4.378 -2.920 -14.256 1.00 87.12 103 ALA A C 1
ATOM 815 O O . ALA A 1 103 ? 3.235 -2.648 -13.890 1.00 87.12 103 ALA A O 1
ATOM 816 N N . THR A 1 104 ? 4.859 -4.164 -14.181 1.00 90.06 104 THR A N 1
ATOM 817 C CA . THR A 1 104 ? 4.133 -5.281 -13.555 1.00 90.06 104 THR A CA 1
ATOM 818 C C . THR A 1 104 ? 4.257 -5.319 -12.030 1.00 90.06 104 THR A C 1
ATOM 820 O O . THR A 1 104 ? 3.619 -6.161 -11.396 1.00 90.06 104 THR A O 1
ATOM 823 N N . GLY A 1 105 ? 5.021 -4.395 -11.438 1.00 89.88 105 GLY A N 1
ATOM 824 C CA . GLY A 1 105 ? 5.244 -4.297 -9.996 1.00 89.88 105 GLY A CA 1
ATOM 825 C C . GLY A 1 105 ? 6.385 -5.171 -9.472 1.00 89.88 105 GLY A C 1
ATOM 826 O O . GLY A 1 105 ? 6.499 -5.338 -8.263 1.00 89.88 105 GLY A O 1
ATOM 827 N N . VAL A 1 106 ? 7.217 -5.735 -10.353 1.00 91.44 106 VAL A N 1
ATOM 828 C CA . VAL A 1 106 ? 8.434 -6.465 -9.976 1.00 91.44 106 VAL A CA 1
ATOM 829 C C . VAL A 1 106 ? 9.617 -5.518 -10.144 1.00 91.44 106 VAL A C 1
ATOM 831 O O . VAL A 1 106 ? 9.925 -5.102 -11.259 1.00 91.44 106 VAL A O 1
ATOM 834 N N . LEU A 1 107 ? 10.266 -5.148 -9.042 1.00 90.88 107 LEU A N 1
ATOM 835 C CA . LEU A 1 107 ? 11.451 -4.292 -9.072 1.00 90.88 107 LEU A CA 1
ATOM 836 C C . LEU A 1 107 ? 12.710 -5.159 -9.204 1.00 90.88 107 LEU A C 1
ATOM 838 O O . LEU A 1 107 ? 12.956 -5.997 -8.335 1.00 90.88 107 LEU A O 1
ATOM 842 N N . PRO A 1 108 ? 13.491 -5.009 -10.286 1.00 89.31 108 PRO A N 1
ATOM 843 C CA . PRO A 1 108 ? 14.773 -5.685 -10.405 1.00 89.31 108 PRO A CA 1
ATOM 844 C C . PRO A 1 108 ? 15.804 -5.011 -9.492 1.00 89.31 108 PRO A C 1
ATOM 846 O O . PRO A 1 108 ? 15.932 -3.796 -9.522 1.00 89.31 108 PRO A O 1
ATOM 849 N N . GLU A 1 109 ? 16.600 -5.785 -8.754 1.00 88.25 109 GLU A N 1
ATOM 850 C CA . GLU A 1 109 ? 17.609 -5.252 -7.815 1.00 88.25 109 GLU A CA 1
ATOM 851 C C . GLU A 1 109 ? 18.668 -4.371 -8.509 1.00 88.25 109 GLU A C 1
ATOM 853 O O . GLU A 1 109 ? 19.173 -3.394 -7.953 1.00 88.25 109 GLU A O 1
ATOM 858 N N . LYS A 1 110 ? 19.009 -4.703 -9.760 1.00 89.50 110 LYS A N 1
ATOM 859 C CA . LYS A 1 110 ? 19.920 -3.909 -10.583 1.00 89.50 110 LYS A CA 1
ATOM 860 C C . LYS A 1 110 ? 19.651 -4.122 -12.065 1.00 89.50 110 LYS A C 1
ATOM 862 O O . LYS A 1 110 ? 19.599 -5.252 -12.550 1.00 89.50 110 LYS A O 1
ATOM 867 N N . ILE A 1 111 ? 19.554 -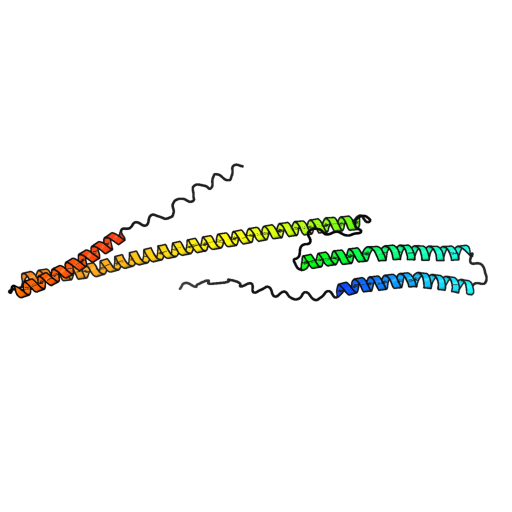3.023 -12.800 1.00 89.25 111 ILE A N 1
ATOM 868 C CA . ILE A 1 111 ? 19.519 -3.021 -14.259 1.00 89.25 111 ILE A CA 1
ATOM 869 C C . ILE A 1 111 ? 20.965 -2.993 -14.748 1.00 89.25 111 ILE A C 1
ATOM 871 O O . ILE A 1 111 ? 21.707 -2.062 -14.435 1.00 89.25 111 ILE A O 1
ATOM 875 N N . SER A 1 112 ? 21.359 -4.016 -15.505 1.00 87.88 112 SER A N 1
ATOM 876 C CA . SER A 1 112 ? 22.657 -4.092 -16.174 1.00 87.88 112 SER A CA 1
ATOM 877 C C . SER A 1 112 ? 22.462 -4.254 -17.680 1.00 87.88 112 SER A C 1
ATOM 879 O O . SER A 1 112 ? 21.747 -5.139 -18.161 1.00 87.88 112 SER A O 1
ATOM 881 N N . LEU A 1 113 ? 23.087 -3.370 -18.453 1.00 87.06 113 LEU A N 1
ATOM 882 C CA . LEU A 1 113 ? 23.137 -3.485 -19.903 1.00 87.06 113 LEU A CA 1
ATOM 883 C C . LEU A 1 113 ? 24.524 -4.027 -20.261 1.00 87.06 113 LEU A C 1
ATOM 885 O O . LEU A 1 113 ? 25.518 -3.332 -20.081 1.00 87.06 113 LEU A O 1
ATOM 889 N N . ASP A 1 114 ? 24.615 -5.247 -20.807 1.00 80.06 114 ASP A N 1
ATOM 890 C CA . ASP A 1 114 ? 25.893 -5.940 -21.113 1.00 80.06 114 ASP A CA 1
ATOM 891 C C . ASP A 1 114 ? 26.894 -5.098 -21.925 1.00 80.06 114 ASP A C 1
ATOM 893 O O . ASP A 1 114 ? 28.088 -5.388 -21.976 1.00 80.06 114 ASP A O 1
ATOM 897 N N . GLN A 1 115 ? 26.404 -4.062 -22.607 1.00 73.00 115 GLN A N 1
ATOM 898 C CA . GLN A 1 115 ? 27.177 -3.202 -23.491 1.00 73.00 115 GLN A CA 1
ATOM 899 C C . GLN A 1 115 ? 27.368 -1.769 -22.969 1.00 73.00 115 GLN A C 1
ATOM 901 O O . GLN A 1 115 ? 27.971 -0.958 -23.678 1.00 73.00 115 GLN A O 1
ATOM 906 N N . ALA A 1 116 ? 26.918 -1.454 -21.749 1.00 67.81 116 ALA A N 1
ATOM 907 C CA . ALA A 1 116 ? 27.114 -0.143 -21.123 1.00 67.81 116 ALA A CA 1
ATOM 908 C C . ALA A 1 116 ? 28.597 0.229 -20.987 1.00 67.81 116 ALA A C 1
ATOM 910 O O . ALA A 1 116 ? 28.957 1.394 -21.104 1.00 67.81 116 ALA A O 1
ATOM 911 N N . GLY A 1 117 ? 29.494 -0.754 -20.856 1.00 70.25 117 GLY A N 1
ATOM 912 C CA . GLY A 1 117 ? 30.940 -0.505 -20.817 1.00 70.25 117 GLY A CA 1
ATOM 913 C C . GLY A 1 117 ? 31.547 0.033 -22.124 1.00 70.25 117 GLY A C 1
ATOM 914 O O . GLY A 1 117 ? 32.711 0.412 -22.128 1.00 70.25 117 GLY A O 1
ATOM 915 N N . LYS A 1 118 ? 30.802 0.047 -23.242 1.00 80.75 118 LYS A N 1
ATOM 916 C CA . LYS A 1 118 ? 31.301 0.442 -24.577 1.00 80.75 118 LYS A CA 1
ATOM 917 C C . LYS A 1 118 ? 30.614 1.680 -25.163 1.00 80.75 118 LYS A C 1
ATOM 919 O O . LYS A 1 118 ? 30.803 1.949 -26.349 1.00 80.75 118 LYS A O 1
ATOM 924 N N . SER A 1 119 ? 29.722 2.333 -24.429 1.00 84.50 119 SER A N 1
ATOM 925 C CA . SER A 1 119 ? 29.000 3.524 -24.884 1.00 84.50 119 SER A CA 1
ATOM 926 C C . SER A 1 119 ? 28.596 4.332 -23.663 1.00 84.50 119 SER A C 1
ATOM 928 O O . SER A 1 119 ? 27.843 3.830 -22.829 1.00 84.50 119 SER A O 1
ATOM 930 N N . ASP A 1 120 ? 29.087 5.567 -23.583 1.00 88.69 120 ASP A N 1
ATOM 931 C CA . ASP A 1 120 ? 28.800 6.456 -22.457 1.00 88.69 120 ASP A CA 1
ATOM 932 C C . ASP A 1 120 ? 27.290 6.684 -22.306 1.00 88.69 120 ASP A C 1
ATOM 934 O O . ASP A 1 120 ? 26.768 6.562 -21.202 1.00 88.69 120 ASP A O 1
ATOM 938 N N . ASP A 1 121 ? 26.555 6.856 -23.410 1.00 88.81 121 ASP A N 1
ATOM 939 C CA . ASP A 1 121 ? 25.092 7.013 -23.392 1.00 88.81 121 ASP A CA 1
ATOM 940 C C . ASP A 1 121 ? 24.370 5.837 -22.721 1.00 88.81 121 ASP A C 1
ATOM 942 O O . ASP A 1 121 ? 23.484 6.031 -21.889 1.00 88.81 121 ASP A O 1
ATOM 946 N N . LEU A 1 122 ? 24.754 4.595 -23.044 1.00 87.25 122 LEU A N 1
ATOM 947 C CA . LEU A 1 122 ? 24.144 3.409 -22.431 1.00 87.25 122 LEU A CA 1
ATOM 948 C C . LEU A 1 122 ? 24.455 3.326 -20.936 1.00 87.25 122 LEU A C 1
ATOM 950 O O . LEU A 1 122 ? 23.605 2.887 -20.163 1.00 87.25 122 LEU A O 1
ATOM 954 N N . LYS A 1 123 ? 25.644 3.774 -20.525 1.00 90.50 123 LYS A N 1
ATOM 955 C CA . LYS A 1 123 ? 26.032 3.858 -19.117 1.00 90.50 123 LYS A CA 1
ATOM 956 C C . LYS A 1 123 ? 25.218 4.919 -18.374 1.00 90.50 123 LYS A C 1
ATOM 958 O O . LYS A 1 123 ? 24.750 4.639 -17.273 1.00 90.50 123 LYS A O 1
ATOM 963 N N . TYR A 1 124 ? 24.991 6.090 -18.973 1.00 92.62 124 TYR A N 1
ATOM 964 C CA . TYR A 1 124 ? 24.118 7.124 -18.404 1.00 92.62 124 TYR A CA 1
ATOM 965 C C . TYR A 1 124 ? 22.676 6.633 -18.260 1.00 92.62 124 TYR A C 1
ATOM 967 O O . TYR A 1 124 ? 22.062 6.834 -17.212 1.00 92.62 124 TYR A O 1
ATOM 975 N N . ILE A 1 125 ? 22.150 5.937 -19.273 1.00 90.69 125 ILE A N 1
ATOM 976 C CA . ILE A 1 125 ? 20.813 5.332 -19.214 1.00 90.69 125 ILE A CA 1
ATOM 977 C C . ILE A 1 125 ? 20.754 4.292 -18.089 1.00 90.69 125 ILE A C 1
ATOM 979 O O . ILE A 1 125 ? 19.851 4.351 -17.262 1.00 90.69 125 ILE A O 1
ATOM 983 N N . GLU A 1 126 ? 21.721 3.374 -18.008 1.00 92.31 126 GLU A N 1
ATOM 984 C CA . GLU A 1 126 ? 21.780 2.365 -16.942 1.00 92.31 126 GLU A CA 1
ATOM 985 C C . GLU A 1 126 ? 21.803 3.004 -15.546 1.00 92.31 126 GLU A C 1
ATOM 987 O O . GLU A 1 126 ? 21.054 2.597 -14.657 1.00 92.31 126 GLU A O 1
ATOM 992 N N . GLN A 1 127 ? 22.631 4.031 -15.348 1.00 94.19 127 GLN A N 1
ATOM 993 C CA . GLN A 1 127 ? 22.710 4.756 -14.081 1.00 94.19 127 GLN A CA 1
ATOM 994 C C . GLN A 1 127 ? 21.389 5.452 -13.740 1.00 94.19 127 GLN A C 1
ATOM 996 O O . GLN A 1 127 ? 20.898 5.294 -12.623 1.00 94.19 127 GLN A O 1
ATOM 1001 N N . GLY A 1 128 ? 20.781 6.161 -14.696 1.00 94.19 128 GLY A N 1
ATOM 1002 C CA . GLY A 1 128 ? 19.495 6.832 -14.501 1.00 94.19 128 GLY A CA 1
ATOM 1003 C C . GLY A 1 128 ? 18.375 5.855 -14.141 1.00 94.19 128 GLY A C 1
ATOM 1004 O O . GLY A 1 128 ? 17.624 6.090 -13.196 1.00 94.19 128 GLY A O 1
ATOM 1005 N N . PHE A 1 129 ? 18.306 4.712 -14.825 1.00 93.38 129 PHE A N 1
ATOM 1006 C CA . PHE A 1 129 ? 17.330 3.668 -14.517 1.00 93.38 129 PHE A CA 1
ATOM 1007 C C . PHE A 1 129 ? 17.541 3.054 -13.130 1.00 93.38 129 PHE A C 1
ATOM 1009 O O . PHE A 1 129 ? 16.571 2.870 -12.399 1.00 93.38 129 PHE A O 1
ATOM 1016 N N . ASN A 1 130 ? 18.787 2.797 -12.727 1.00 93.88 130 ASN A N 1
ATOM 1017 C CA . ASN A 1 130 ? 19.086 2.295 -11.384 1.00 93.88 130 ASN A CA 1
ATOM 1018 C C . ASN A 1 130 ? 18.731 3.309 -10.280 1.00 93.88 130 ASN A C 1
ATOM 1020 O O . ASN A 1 130 ? 18.279 2.908 -9.209 1.00 93.88 130 ASN A O 1
ATOM 1024 N N . VAL A 1 131 ? 18.889 4.614 -10.530 1.00 96.25 131 VAL A N 1
ATOM 1025 C CA . VAL A 1 131 ? 18.421 5.664 -9.606 1.00 96.25 131 VAL A CA 1
ATOM 1026 C C . VAL A 1 131 ? 16.898 5.633 -9.478 1.00 96.25 131 VAL A C 1
ATOM 1028 O O . VAL A 1 131 ? 16.388 5.657 -8.361 1.00 96.25 131 VAL A O 1
ATOM 1031 N N . ILE A 1 132 ? 16.174 5.521 -10.596 1.00 94.12 132 ILE A N 1
ATOM 1032 C CA . ILE A 1 132 ? 14.705 5.443 -10.594 1.00 94.12 132 ILE A CA 1
ATOM 1033 C C . ILE A 1 132 ? 14.222 4.211 -9.824 1.00 94.12 132 ILE A C 1
ATOM 1035 O O . ILE A 1 132 ? 13.339 4.334 -8.981 1.00 94.12 132 ILE A O 1
ATOM 1039 N N . VAL A 1 133 ? 14.802 3.036 -10.080 1.00 93.88 133 VAL A N 1
ATOM 1040 C CA . VAL A 1 133 ? 14.435 1.791 -9.385 1.00 93.88 133 VAL A CA 1
ATOM 1041 C C . VAL A 1 133 ? 14.661 1.918 -7.881 1.00 93.88 133 VAL A C 1
ATOM 1043 O O . VAL A 1 133 ? 13.753 1.624 -7.109 1.00 93.88 133 VAL A O 1
ATOM 1046 N N . ARG A 1 134 ? 15.816 2.441 -7.457 1.00 95.44 134 ARG A N 1
ATOM 1047 C CA . ARG A 1 134 ? 16.120 2.656 -6.036 1.00 95.44 134 ARG A CA 1
ATOM 1048 C C . ARG A 1 134 ? 15.144 3.630 -5.374 1.00 95.44 134 ARG A C 1
ATOM 1050 O O . ARG A 1 134 ? 14.695 3.403 -4.255 1.00 95.44 134 ARG A O 1
ATOM 1057 N N . GLU A 1 135 ? 14.797 4.712 -6.063 1.00 95.62 135 GLU A N 1
ATOM 1058 C CA . GLU A 1 135 ? 13.800 5.670 -5.581 1.00 95.62 135 GLU A CA 1
ATOM 1059 C C . GLU A 1 135 ? 12.410 5.021 -5.463 1.00 95.62 135 GLU A C 1
ATOM 1061 O O . GLU A 1 135 ? 11.695 5.249 -4.488 1.00 95.62 135 GLU A O 1
ATOM 1066 N N . MET A 1 136 ? 12.031 4.165 -6.416 1.00 92.75 136 MET A N 1
ATOM 1067 C CA . MET A 1 136 ? 10.786 3.397 -6.344 1.00 92.75 136 MET A CA 1
ATOM 1068 C C . MET A 1 136 ? 10.786 2.412 -5.172 1.00 92.75 136 MET A C 1
ATOM 1070 O O . MET A 1 136 ? 9.796 2.359 -4.446 1.00 92.75 136 MET A O 1
ATOM 1074 N N . GLU A 1 137 ? 11.878 1.682 -4.941 1.00 94.00 137 GLU A N 1
ATOM 1075 C CA . GLU A 1 137 ? 12.029 0.792 -3.783 1.00 94.00 137 GLU A CA 1
ATOM 1076 C C . GLU A 1 137 ? 11.867 1.549 -2.461 1.00 94.00 137 GLU A C 1
ATOM 1078 O O . GLU A 1 137 ? 11.122 1.113 -1.582 1.00 94.00 137 GLU A O 1
ATOM 1083 N N . ASN A 1 138 ? 12.505 2.714 -2.334 1.00 96.19 138 ASN A N 1
ATOM 1084 C CA . ASN A 1 138 ? 12.382 3.559 -1.147 1.00 96.19 138 ASN A CA 1
ATOM 1085 C C . ASN A 1 138 ? 10.939 4.034 -0.935 1.00 96.19 138 ASN A C 1
ATOM 1087 O O . ASN A 1 138 ? 10.427 3.982 0.183 1.00 96.19 138 ASN A O 1
ATOM 1091 N N . ARG A 1 139 ? 10.251 4.448 -2.007 1.00 95.31 139 ARG A N 1
ATOM 1092 C CA . ARG A 1 139 ? 8.839 4.854 -1.936 1.00 95.31 139 ARG A CA 1
ATOM 1093 C C . ARG A 1 139 ? 7.919 3.702 -1.560 1.00 95.31 139 ARG A C 1
ATOM 1095 O O . ARG A 1 139 ? 6.973 3.929 -0.813 1.00 95.31 139 ARG A O 1
ATOM 1102 N N . ILE A 1 140 ? 8.179 2.489 -2.048 1.00 94.50 140 ILE A N 1
ATOM 1103 C CA . ILE A 1 140 ? 7.401 1.305 -1.663 1.00 94.50 140 ILE A CA 1
ATOM 1104 C C . ILE A 1 140 ? 7.583 1.019 -0.177 1.00 94.50 140 ILE A C 1
ATOM 1106 O O . ILE A 1 140 ? 6.581 0.960 0.530 1.00 94.50 140 ILE A O 1
ATOM 1110 N N . LYS A 1 141 ? 8.828 0.954 0.313 1.00 96.06 141 LYS A N 1
ATOM 1111 C CA . LYS A 1 141 ? 9.112 0.747 1.743 1.00 96.06 141 LYS A CA 1
ATOM 1112 C C . LYS A 1 141 ? 8.418 1.790 2.618 1.00 96.06 141 LYS A C 1
ATOM 1114 O O . LYS A 1 141 ? 7.777 1.450 3.604 1.00 96.06 141 LYS A O 1
ATOM 1119 N N . PHE A 1 142 ? 8.479 3.056 2.214 1.00 97.19 142 PHE A N 1
ATOM 1120 C CA . PHE A 1 142 ? 7.815 4.146 2.923 1.00 97.19 142 PHE A CA 1
ATOM 1121 C C . PHE A 1 142 ? 6.283 4.011 2.944 1.00 97.19 142 PHE A C 1
ATOM 1123 O O . PHE A 1 142 ? 5.635 4.291 3.953 1.00 97.19 142 PHE A O 1
ATOM 1130 N N . VAL A 1 143 ? 5.673 3.585 1.834 1.00 96.19 143 VAL A N 1
ATOM 1131 C CA . VAL A 1 143 ? 4.223 3.344 1.769 1.00 96.19 143 VAL A CA 1
ATOM 1132 C C . VAL A 1 143 ? 3.825 2.141 2.625 1.00 96.19 143 VAL A C 1
ATOM 1134 O O . VAL A 1 143 ? 2.812 2.209 3.319 1.00 96.19 143 VAL A O 1
ATOM 1137 N N . GLU A 1 144 ? 4.609 1.065 2.611 1.00 95.62 144 GLU A N 1
ATOM 1138 C CA . GLU A 1 144 ? 4.393 -0.114 3.459 1.00 95.62 144 GLU A CA 1
ATOM 1139 C C . GLU A 1 144 ? 4.466 0.242 4.946 1.00 95.62 144 GLU A C 1
ATOM 1141 O O . GLU A 1 144 ? 3.575 -0.129 5.714 1.00 95.62 144 GLU A O 1
ATOM 1146 N N . GLU A 1 145 ? 5.460 1.038 5.338 1.00 96.81 145 GLU A N 1
ATOM 1147 C CA . GLU A 1 145 ? 5.594 1.541 6.703 1.00 96.81 145 GLU A CA 1
ATOM 1148 C C . GLU A 1 145 ? 4.350 2.345 7.109 1.00 96.81 145 GLU A C 1
ATOM 1150 O O . GLU A 1 145 ? 3.704 2.034 8.113 1.00 96.81 145 GLU A O 1
ATOM 1155 N N . ARG A 1 146 ? 3.920 3.304 6.279 1.00 96.56 146 ARG A N 1
ATOM 1156 C CA . ARG A 1 146 ? 2.705 4.096 6.535 1.00 96.56 146 ARG A CA 1
ATOM 1157 C C . ARG A 1 146 ? 1.445 3.244 6.663 1.00 96.56 146 ARG A C 1
ATOM 1159 O O . ARG A 1 146 ? 0.625 3.515 7.539 1.00 96.56 146 ARG A O 1
ATOM 1166 N N . LEU A 1 147 ? 1.285 2.216 5.830 1.00 96.38 147 LEU A N 1
ATOM 1167 C CA . LEU A 1 147 ? 0.145 1.298 5.915 1.00 96.38 147 LEU A CA 1
ATOM 1168 C C . LEU A 1 147 ? 0.150 0.501 7.222 1.00 96.38 147 LEU A C 1
ATOM 1170 O O . LEU A 1 147 ? -0.910 0.293 7.814 1.00 96.38 147 LEU A O 1
ATOM 1174 N N . SER A 1 148 ? 1.325 0.078 7.694 1.00 96.06 148 SER A N 1
ATOM 1175 C CA . SER A 1 148 ? 1.437 -0.634 8.969 1.00 96.06 148 SER A CA 1
ATOM 1176 C C . SER A 1 148 ? 1.093 0.266 10.164 1.00 96.06 148 SER A C 1
ATOM 1178 O O . SER A 1 148 ? 0.360 -0.157 11.062 1.00 96.06 148 SER A O 1
ATOM 1180 N N . VAL A 1 149 ? 1.516 1.535 10.127 1.00 97.50 149 VAL A N 1
ATOM 1181 C CA . VAL A 1 149 ? 1.165 2.550 11.130 1.00 97.50 149 VAL A CA 1
ATOM 1182 C C . VAL A 1 149 ? -0.340 2.832 11.129 1.00 97.50 149 VAL A C 1
ATOM 1184 O O . VAL A 1 149 ? -0.964 2.824 12.191 1.00 97.50 149 VAL A O 1
ATOM 1187 N N . GLU A 1 150 ? -0.957 3.021 9.958 1.00 96.25 150 GLU A N 1
ATOM 1188 C CA . GLU A 1 150 ? -2.404 3.259 9.848 1.00 96.25 150 GLU A CA 1
ATOM 1189 C C . GLU A 1 150 ? -3.215 2.069 10.387 1.00 96.25 150 GLU A C 1
ATOM 1191 O O . GLU A 1 150 ? -4.191 2.250 11.123 1.00 96.25 150 GLU A O 1
ATOM 1196 N N . ALA A 1 151 ? -2.788 0.840 10.080 1.00 96.12 151 ALA A N 1
ATOM 1197 C CA . ALA A 1 151 ? -3.410 -0.371 10.607 1.00 96.12 151 ALA A CA 1
ATOM 1198 C C . ALA A 1 151 ? -3.304 -0.452 12.141 1.00 96.12 151 ALA A C 1
ATOM 1200 O O . ALA A 1 151 ? -4.288 -0.792 12.809 1.00 96.12 151 ALA A O 1
ATOM 1201 N N . GLY A 1 152 ? -2.145 -0.095 12.704 1.00 97.31 152 GLY A N 1
ATOM 1202 C CA . GLY A 1 152 ? -1.926 -0.017 14.148 1.00 97.31 152 GLY A CA 1
ATOM 1203 C C . GLY A 1 152 ? -2.836 1.010 14.827 1.00 97.31 152 GLY A C 1
ATOM 1204 O O . GLY A 1 152 ? -3.547 0.674 15.778 1.00 97.31 152 GLY A O 1
ATOM 1205 N N . LEU A 1 153 ? -2.896 2.233 14.292 1.00 97.69 153 LEU A N 1
ATOM 1206 C CA . LEU A 1 153 ? -3.749 3.303 14.817 1.00 97.69 153 LEU A CA 1
ATOM 1207 C C . LEU A 1 153 ? -5.231 2.916 14.776 1.00 97.69 153 LEU A C 1
ATOM 1209 O O . LEU A 1 153 ? -5.958 3.112 15.750 1.00 97.69 153 LEU A O 1
ATOM 1213 N N . ARG A 1 154 ? -5.683 2.313 13.672 1.00 97.12 154 ARG A N 1
ATOM 1214 C CA . ARG A 1 154 ? -7.067 1.849 13.538 1.00 97.12 154 ARG A CA 1
ATOM 1215 C C . ARG A 1 154 ? -7.426 0.809 14.599 1.00 97.12 154 ARG A C 1
ATOM 1217 O O . ARG A 1 154 ? -8.522 0.866 15.153 1.00 97.12 154 ARG A O 1
ATOM 1224 N N . LYS A 1 155 ? -6.517 -0.122 14.902 1.00 97.56 155 LYS A N 1
ATOM 1225 C CA . LYS A 1 155 ? -6.723 -1.127 15.954 1.00 97.56 155 LYS A CA 1
ATOM 1226 C C . LYS A 1 155 ? -6.815 -0.481 17.340 1.00 97.56 155 LYS A C 1
ATOM 1228 O O . LYS A 1 155 ? -7.700 -0.840 18.110 1.00 97.56 155 LYS A O 1
ATOM 1233 N N . ALA A 1 156 ? -5.950 0.490 17.633 1.00 96.06 156 ALA A N 1
ATOM 1234 C CA . ALA A 1 156 ? -5.975 1.218 18.901 1.00 96.06 156 ALA A CA 1
ATOM 1235 C C . ALA A 1 156 ? -7.271 2.031 19.083 1.00 96.06 156 ALA A C 1
ATOM 1237 O O . ALA A 1 156 ? -7.852 2.039 20.169 1.00 96.06 156 ALA A O 1
ATOM 1238 N N . LEU A 1 157 ? -7.760 2.673 18.016 1.00 97.69 157 LEU A N 1
ATOM 1239 C CA . LEU A 1 157 ? -9.035 3.396 18.033 1.00 97.69 157 LEU A CA 1
ATOM 1240 C C . LEU A 1 157 ? -10.224 2.466 18.288 1.00 97.69 157 LEU A C 1
ATOM 1242 O O . LEU A 1 157 ? -11.079 2.796 19.105 1.00 97.69 157 LEU A O 1
ATOM 1246 N N . GLU A 1 158 ? -10.262 1.301 17.639 1.00 96.88 158 GLU A N 1
ATOM 1247 C CA . GLU A 1 158 ? -11.317 0.305 17.859 1.00 96.88 158 GLU A CA 1
ATOM 1248 C C . GLU A 1 158 ? -11.325 -0.193 19.312 1.00 96.88 158 GLU A C 1
ATOM 1250 O O . GLU A 1 158 ? -12.377 -0.246 19.944 1.00 96.88 158 GLU A O 1
ATOM 1255 N N . GLN A 1 159 ? -10.151 -0.479 19.882 1.00 96.19 159 GLN A N 1
ATOM 1256 C CA . GLN A 1 159 ? -10.034 -0.884 21.286 1.00 96.19 159 GLN A CA 1
ATOM 1257 C C . GLN A 1 159 ? -10.535 0.208 22.236 1.00 96.19 159 GLN A C 1
ATOM 1259 O O . GLN A 1 159 ? -11.356 -0.071 23.108 1.00 96.19 159 GLN A O 1
ATOM 1264 N N . ARG A 1 160 ? -10.112 1.465 22.034 1.00 94.69 160 ARG A N 1
ATOM 1265 C CA . ARG A 1 160 ? -10.608 2.597 22.835 1.00 94.69 160 ARG A CA 1
ATOM 1266 C C . ARG A 1 160 ? -12.120 2.759 22.705 1.00 94.69 160 ARG A C 1
ATOM 1268 O O . ARG A 1 160 ? -12.792 3.002 23.703 1.00 94.69 160 ARG A O 1
ATOM 1275 N N . HIS A 1 161 ? -12.664 2.601 21.501 1.00 95.81 161 HIS A N 1
ATOM 1276 C CA . HIS A 1 161 ? -14.101 2.695 21.276 1.00 95.81 161 HIS A CA 1
ATOM 1277 C C . HIS A 1 161 ? -14.873 1.608 22.032 1.00 95.81 161 HIS A C 1
ATOM 1279 O O . HIS A 1 161 ? -15.879 1.909 22.671 1.00 95.81 161 HIS A O 1
ATOM 1285 N N . GLN A 1 162 ? -14.382 0.367 22.028 1.00 95.62 162 GLN A N 1
ATOM 1286 C CA . GLN A 1 162 ? -15.000 -0.733 22.771 1.00 95.62 162 GLN A CA 1
ATOM 1287 C C . GLN A 1 162 ? -14.965 -0.501 24.283 1.00 95.62 162 GLN A C 1
ATOM 1289 O O . GLN A 1 162 ? -15.990 -0.687 24.939 1.00 95.62 162 GLN A O 1
ATOM 1294 N N . THR A 1 163 ? -13.841 -0.028 24.828 1.00 94.12 163 THR A N 1
ATOM 1295 C CA . THR A 1 163 ? -13.739 0.332 26.250 1.00 94.12 163 THR A CA 1
ATOM 1296 C C . THR A 1 163 ? -14.731 1.434 26.616 1.00 94.12 163 THR A C 1
ATOM 1298 O O . THR A 1 163 ? -15.450 1.310 27.605 1.00 94.12 163 THR A O 1
ATOM 1301 N N . LEU A 1 164 ? -14.836 2.484 25.794 1.00 95.12 164 LEU A N 1
ATOM 1302 C CA . LEU A 1 164 ? -15.796 3.569 26.017 1.00 95.12 164 LEU A CA 1
ATOM 1303 C C . LEU A 1 164 ? -17.245 3.080 25.941 1.00 95.12 164 LEU A C 1
ATOM 1305 O O . LEU A 1 164 ? -18.061 3.459 26.774 1.00 95.12 164 LEU A O 1
ATOM 1309 N N . LEU A 1 165 ? -17.569 2.209 24.983 1.00 96.69 165 LEU A N 1
ATOM 1310 C CA . LEU A 1 165 ? -18.903 1.618 24.884 1.00 96.69 165 LEU A CA 1
ATOM 1311 C C . LEU A 1 165 ? -19.246 0.752 26.099 1.00 96.69 165 LEU A C 1
ATOM 1313 O O . LEU A 1 165 ? -20.388 0.772 26.553 1.00 96.69 165 LEU A O 1
ATOM 1317 N N . GLN A 1 166 ? -18.291 -0.014 26.628 1.00 93.69 166 GLN A N 1
ATOM 1318 C CA . GLN A 1 166 ? -18.499 -0.809 27.839 1.00 93.69 166 GLN A CA 1
ATOM 1319 C C . GLN A 1 166 ? -18.707 0.083 29.066 1.00 93.69 166 GLN A C 1
ATOM 1321 O O . GLN A 1 166 ? -19.655 -0.144 29.817 1.00 93.69 166 GLN A O 1
ATOM 1326 N N . ALA A 1 167 ? -17.884 1.122 29.222 1.00 91.25 167 ALA A N 1
ATOM 1327 C CA . ALA A 1 167 ? -18.027 2.098 30.297 1.00 91.25 167 ALA A CA 1
ATOM 1328 C C . ALA A 1 167 ? -19.387 2.810 30.234 1.00 91.25 167 ALA A C 1
ATOM 1330 O O . ALA A 1 167 ? -20.075 2.919 31.246 1.00 91.25 167 ALA A O 1
ATOM 1331 N N . GLU A 1 168 ? -19.827 3.216 29.041 1.00 92.94 168 GLU A N 1
ATOM 1332 C CA . GLU A 1 168 ? -21.120 3.879 28.863 1.00 92.94 168 GLU A CA 1
ATOM 1333 C C . GLU A 1 168 ? -22.296 2.936 29.140 1.00 92.94 168 GLU A C 1
ATOM 1335 O O . GLU A 1 168 ? -23.252 3.318 29.813 1.00 92.94 168 GLU A O 1
ATOM 1340 N N . ARG A 1 169 ? -22.221 1.675 28.694 1.00 93.94 169 ARG A N 1
ATOM 1341 C CA . ARG A 1 169 ? -23.230 0.656 29.034 1.00 93.94 169 ARG A CA 1
ATOM 1342 C C . ARG A 1 169 ? -23.328 0.444 30.539 1.00 93.94 169 ARG A C 1
ATOM 1344 O O . ARG A 1 169 ? -24.437 0.351 31.058 1.00 93.94 169 ARG A O 1
ATOM 1351 N N . HIS A 1 170 ? -22.190 0.380 31.225 1.00 90.00 170 HIS A N 1
ATOM 1352 C CA . HIS A 1 170 ? -22.159 0.244 32.674 1.00 90.00 170 HIS A CA 1
ATOM 1353 C C . HIS A 1 170 ? -22.768 1.473 33.357 1.00 90.00 170 HIS A C 1
ATOM 1355 O O . HIS A 1 170 ? -23.661 1.326 34.186 1.00 90.00 170 HIS A O 1
ATOM 1361 N N . ARG A 1 171 ? -22.395 2.684 32.925 1.00 91.19 171 ARG A N 1
ATOM 1362 C CA . ARG A 1 171 ? -22.959 3.944 33.429 1.00 91.19 171 ARG A CA 1
ATOM 1363 C C . ARG A 1 171 ? -24.481 3.992 33.285 1.00 91.19 171 ARG A C 1
ATOM 1365 O O . ARG A 1 171 ? -25.176 4.281 34.254 1.00 91.19 171 ARG A O 1
ATOM 1372 N N . VAL A 1 172 ? -25.007 3.674 32.102 1.00 92.25 172 VAL A N 1
ATOM 1373 C CA . VAL A 1 172 ? -26.456 3.666 31.835 1.00 92.25 172 VAL A CA 1
ATOM 1374 C C . VAL A 1 172 ? -27.175 2.600 32.668 1.00 92.25 172 VAL A C 1
ATOM 1376 O O . VAL A 1 172 ? -28.262 2.859 33.187 1.00 92.25 172 VAL A O 1
ATOM 1379 N N . MET A 1 173 ? -26.579 1.416 32.830 1.00 90.94 173 MET A N 1
ATOM 1380 C CA . MET A 1 173 ? -27.123 0.349 33.677 1.00 90.94 173 MET A CA 1
ATOM 1381 C C . MET A 1 173 ? -27.226 0.795 35.139 1.00 90.94 173 MET A C 1
ATOM 1383 O O . MET A 1 173 ? -28.286 0.657 35.743 1.00 90.94 173 MET A O 1
ATOM 1387 N N . VAL A 1 174 ? -26.153 1.374 35.679 1.00 89.38 174 VAL A N 1
ATOM 1388 C CA . VAL A 1 174 ? -26.072 1.883 37.056 1.00 89.38 174 VAL A CA 1
ATOM 1389 C C . VAL A 1 174 ? -27.093 3.005 37.286 1.00 89.38 174 VAL A C 1
ATOM 1391 O O . VAL A 1 174 ? -27.863 2.963 38.245 1.00 89.38 174 VAL A O 1
ATOM 1394 N N . GLN A 1 175 ? -27.208 3.947 36.344 1.00 88.50 175 GLN A N 1
ATOM 1395 C CA . GLN A 1 175 ? -28.229 5.001 36.388 1.00 88.50 175 GLN A CA 1
ATOM 1396 C C . GLN A 1 175 ? -29.659 4.441 36.372 1.00 88.50 175 GLN A C 1
ATOM 1398 O O . GLN A 1 175 ? -30.513 4.898 37.135 1.00 88.50 175 GLN A O 1
ATOM 1403 N N . SER A 1 176 ? -29.922 3.435 35.535 1.00 90.75 176 SER A N 1
ATOM 1404 C CA . SER A 1 176 ? -31.241 2.796 35.439 1.00 90.75 176 SER A CA 1
ATOM 1405 C C . SER A 1 176 ? -31.592 2.030 36.716 1.00 90.75 176 SER A C 1
ATOM 1407 O O . SER A 1 176 ? -32.732 2.093 37.174 1.00 90.75 176 SER A O 1
ATOM 1409 N N . LEU A 1 177 ? -30.611 1.352 37.321 1.00 90.25 177 LEU A N 1
ATOM 1410 C CA . LEU A 1 177 ? -30.774 0.669 38.602 1.00 90.25 177 LEU A CA 1
ATOM 1411 C C . LEU A 1 177 ? -31.091 1.666 39.721 1.00 90.25 177 LEU A C 1
ATOM 1413 O O . LEU A 1 177 ? -32.023 1.440 40.487 1.00 90.25 177 LEU A O 1
ATOM 1417 N N . GLY A 1 178 ? -30.379 2.795 39.776 1.00 88.75 178 GLY A N 1
ATOM 1418 C CA . GLY A 1 178 ? -30.666 3.867 40.729 1.00 88.75 178 GLY A CA 1
ATOM 1419 C C . GLY A 1 178 ? -32.104 4.376 40.616 1.00 88.75 178 GLY A C 1
ATOM 1420 O O . GLY A 1 178 ? -32.815 4.448 41.619 1.00 88.75 178 GLY A O 1
ATOM 1421 N N . ALA A 1 179 ? -32.566 4.658 39.394 1.00 89.75 179 ALA A N 1
ATOM 1422 C CA . ALA A 1 179 ? -33.947 5.070 39.147 1.00 89.75 179 ALA A CA 1
ATOM 1423 C C . ALA A 1 179 ? -34.961 3.993 39.578 1.00 89.75 179 ALA A C 1
ATOM 1425 O O . ALA A 1 179 ? -35.941 4.309 40.254 1.00 89.75 179 ALA A O 1
ATOM 1426 N N . ALA A 1 180 ? -34.712 2.720 39.253 1.00 89.00 180 ALA A N 1
ATOM 1427 C C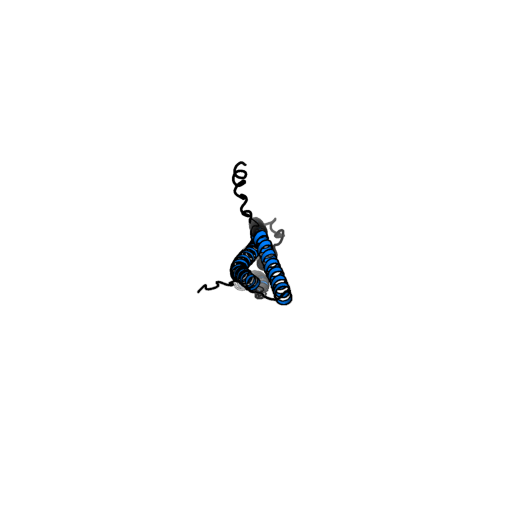A . ALA A 1 180 ? -35.569 1.610 39.665 1.00 89.00 180 ALA A CA 1
ATOM 1428 C C . ALA A 1 180 ? -35.643 1.476 41.196 1.00 89.00 180 ALA A C 1
ATOM 1430 O O . ALA A 1 180 ? -36.739 1.363 41.741 1.00 89.00 180 ALA A O 1
ATOM 1431 N N . CYS A 1 181 ? -34.512 1.568 41.903 1.00 89.12 181 CYS A N 1
ATOM 1432 C CA . CYS A 1 181 ? -34.482 1.534 43.365 1.00 89.12 181 CYS A CA 1
ATOM 1433 C C . CYS A 1 181 ? -35.283 2.687 43.985 1.00 89.12 181 CYS A C 1
ATOM 1435 O O . CYS A 1 181 ? -35.999 2.471 44.961 1.00 89.12 181 CYS A O 1
ATOM 1437 N N . HIS A 1 182 ? -35.226 3.893 43.408 1.00 87.06 182 HIS A N 1
ATOM 1438 C CA . HIS A 1 182 ? -36.058 5.013 43.858 1.00 87.06 182 HIS A CA 1
ATOM 1439 C C . HIS A 1 182 ? -37.555 4.748 43.654 1.00 87.06 182 HIS A C 1
ATOM 1441 O O . HIS A 1 182 ? -38.346 4.982 44.569 1.00 87.06 182 HIS A O 1
ATOM 1447 N N . HIS A 1 183 ? -37.944 4.223 42.489 1.00 89.81 183 HIS A N 1
ATOM 1448 C CA . HIS A 1 183 ? -39.339 3.894 42.192 1.00 89.81 183 HIS A CA 1
ATOM 1449 C C . HIS A 1 183 ? -39.885 2.729 43.024 1.00 89.81 183 HIS A C 1
ATOM 1451 O O . HIS A 1 183 ? -41.076 2.724 43.310 1.00 89.81 183 HIS A O 1
ATOM 1457 N N . LEU A 1 184 ? -39.047 1.767 43.422 1.00 90.81 184 LEU A N 1
ATOM 1458 C CA . LEU A 1 184 ? -39.433 0.637 44.279 1.00 90.81 184 LEU A CA 1
ATOM 1459 C C . LEU A 1 184 ? -39.391 0.976 45.774 1.00 90.81 184 LEU A C 1
ATOM 1461 O O . LEU A 1 184 ? -40.175 0.429 46.548 1.00 90.81 184 LEU A O 1
ATOM 1465 N N . GLY A 1 185 ? -38.526 1.905 46.186 1.00 90.06 185 GLY A N 1
ATOM 1466 C CA . GLY A 1 185 ? -38.451 2.360 47.573 1.00 90.06 185 GLY A CA 1
ATOM 1467 C C . GLY A 1 185 ? -39.755 3.005 48.042 1.00 90.06 185 GLY A C 1
ATOM 1468 O O . GLY A 1 185 ? -40.234 2.695 49.126 1.00 90.06 185 GLY A O 1
ATOM 1469 N N . GLN A 1 186 ? -40.384 3.832 47.200 1.00 92.44 186 GLN A N 1
ATOM 1470 C CA . GLN A 1 186 ? -41.659 4.490 47.519 1.00 92.44 186 GLN A CA 1
ATOM 1471 C C . GLN A 1 186 ? -42.801 3.512 47.874 1.00 92.44 186 GLN A C 1
ATOM 1473 O O . GLN A 1 186 ? -43.377 3.651 48.957 1.00 92.44 186 GLN A O 1
ATOM 1478 N N . PRO A 1 187 ? -43.157 2.521 47.029 1.00 92.62 187 PRO A N 1
ATOM 1479 C CA . PRO A 1 187 ? -44.197 1.557 47.361 1.00 92.62 187 PRO A CA 1
ATOM 1480 C C . PRO A 1 187 ? -43.793 0.642 48.518 1.00 92.62 187 PRO A C 1
ATOM 1482 O O . PRO A 1 187 ? -44.666 0.304 49.307 1.00 92.62 187 PRO A O 1
ATOM 1485 N N . ALA A 1 188 ? -42.510 0.291 48.680 1.00 92.00 188 ALA A N 1
ATOM 1486 C CA . ALA A 1 188 ? -42.051 -0.479 49.839 1.00 92.00 188 ALA A CA 1
ATOM 1487 C C . ALA A 1 188 ? -42.282 0.286 51.156 1.00 92.00 188 ALA A C 1
ATOM 1489 O O . ALA A 1 188 ? -42.844 -0.269 52.098 1.00 92.00 188 ALA A O 1
ATOM 1490 N N . THR A 1 189 ? -41.947 1.582 51.203 1.00 92.38 189 THR A N 1
ATOM 1491 C CA . THR A 1 189 ? -42.240 2.441 52.363 1.00 92.38 189 THR A CA 1
ATOM 1492 C C . THR A 1 189 ? -43.745 2.554 52.621 1.00 92.38 189 THR A C 1
ATOM 1494 O O . THR A 1 189 ? -44.178 2.453 53.767 1.00 92.38 189 THR A O 1
ATOM 1497 N N . ASN A 1 190 ? -44.557 2.718 51.571 1.00 95.25 190 ASN A N 1
ATOM 1498 C CA . ASN A 1 190 ? -46.014 2.793 51.708 1.00 95.25 190 ASN A CA 1
ATOM 1499 C C . ASN A 1 190 ? -46.625 1.473 52.221 1.00 95.25 190 ASN A C 1
ATOM 1501 O O . ASN A 1 190 ? -47.472 1.492 53.111 1.00 95.25 190 ASN A O 1
ATOM 1505 N N . LEU A 1 191 ? -46.171 0.327 51.700 1.00 94.12 191 LEU A N 1
ATOM 1506 C CA . LEU A 1 191 ? -46.590 -1.001 52.158 1.00 94.12 191 LEU A CA 1
ATOM 1507 C C . LEU A 1 191 ? -46.222 -1.227 53.627 1.00 94.12 191 LEU A C 1
ATOM 1509 O O . LEU A 1 191 ? -47.071 -1.668 54.397 1.00 94.12 191 LEU A O 1
ATOM 1513 N N . GLY A 1 192 ? -44.999 -0.870 54.029 1.00 92.81 192 GLY A N 1
ATOM 1514 C CA . GLY A 1 192 ? -44.565 -0.972 55.424 1.00 92.81 192 GLY A CA 1
ATOM 1515 C C . GLY A 1 192 ? -45.433 -0.134 56.367 1.00 92.81 192 GLY A C 1
ATOM 1516 O O . GLY A 1 192 ? -45.869 -0.625 57.405 1.00 92.81 192 GLY A O 1
ATOM 1517 N N . MET A 1 193 ? -45.766 1.101 55.975 1.00 95.06 193 MET A N 1
ATOM 1518 C CA . MET A 1 193 ? -46.671 1.967 56.739 1.00 95.06 193 MET A CA 1
ATOM 1519 C C . MET A 1 193 ? -48.088 1.381 56.842 1.00 95.06 193 MET A C 1
ATOM 1521 O O . MET A 1 193 ? -48.681 1.407 57.919 1.00 95.06 193 MET A O 1
ATOM 1525 N N . LEU A 1 194 ? -48.640 0.843 55.748 1.00 95.31 194 LEU A N 1
ATOM 1526 C CA . LEU A 1 194 ? -49.974 0.239 55.754 1.00 95.31 194 LEU A CA 1
ATOM 1527 C C . LEU A 1 194 ? -50.035 -0.983 56.679 1.00 95.31 194 LEU A C 1
ATOM 1529 O O . LEU A 1 194 ? -50.964 -1.091 57.475 1.00 95.31 194 LEU A O 1
ATOM 1533 N N . LEU A 1 195 ? -49.036 -1.867 56.607 1.00 94.12 195 LEU A N 1
ATOM 1534 C CA . LEU A 1 195 ? -48.937 -3.037 57.481 1.00 94.12 195 LEU A CA 1
ATOM 1535 C C . LEU A 1 195 ? -48.811 -2.633 58.954 1.00 94.12 195 LEU A C 1
ATOM 1537 O O . LEU A 1 195 ? -49.459 -3.232 59.806 1.00 94.12 195 LEU A O 1
ATOM 1541 N N . PHE A 1 196 ? -48.058 -1.571 59.254 1.00 93.81 196 PHE A N 1
ATOM 1542 C CA . PHE A 1 196 ? -47.968 -1.024 60.607 1.00 93.81 196 PHE A CA 1
ATOM 1543 C C . PHE A 1 196 ? -49.332 -0.530 61.125 1.00 93.81 196 PHE A C 1
ATOM 1545 O O . PHE A 1 196 ? -49.741 -0.886 62.227 1.00 93.81 196 PHE A O 1
ATOM 1552 N N . LEU A 1 197 ? -50.087 0.214 60.307 1.00 94.88 197 LEU A N 1
ATOM 1553 C CA . LEU A 1 197 ? -51.441 0.664 60.662 1.00 94.88 197 LEU A CA 1
ATOM 1554 C C . LEU A 1 197 ? -52.437 -0.498 60.811 1.00 94.88 197 LEU A C 1
ATOM 1556 O O . LEU A 1 197 ? -53.356 -0.419 61.625 1.00 94.88 197 LEU A O 1
ATOM 1560 N N . MET A 1 198 ? -52.286 -1.568 60.023 1.00 94.44 198 MET A N 1
ATOM 1561 C CA . MET A 1 198 ? -53.083 -2.790 60.175 1.00 94.44 198 MET A CA 1
ATOM 1562 C C . MET A 1 198 ? -52.749 -3.505 61.486 1.00 94.44 198 MET A C 1
ATOM 1564 O O . MET A 1 198 ? -53.667 -3.929 62.184 1.00 94.44 198 MET A O 1
ATOM 1568 N N . LYS A 1 199 ? -51.464 -3.571 61.858 1.00 93.12 199 LYS A N 1
ATOM 1569 C CA . LYS A 1 199 ? -51.007 -4.155 63.125 1.00 93.12 199 LYS A CA 1
ATOM 1570 C C . LYS A 1 199 ? -51.632 -3.458 64.333 1.00 93.12 199 LYS A C 1
ATOM 1572 O O . LYS A 1 199 ? -52.075 -4.134 65.253 1.00 93.12 199 LYS A O 1
ATOM 1577 N N . GLU A 1 200 ? -51.732 -2.126 64.314 1.00 94.19 200 GLU A N 1
ATOM 1578 C CA . GLU A 1 200 ? -52.385 -1.349 65.384 1.00 94.19 200 GLU A CA 1
ATOM 1579 C C . GLU A 1 200 ? -53.892 -1.633 65.527 1.00 94.19 200 GLU A C 1
ATOM 1581 O O . GLU A 1 200 ? -54.481 -1.330 66.565 1.00 94.19 200 GLU A O 1
ATOM 1586 N N . ARG A 1 201 ? -54.533 -2.189 64.491 1.00 93.56 201 ARG A N 1
ATOM 1587 C CA . ARG A 1 201 ? -55.978 -2.466 64.452 1.00 93.56 201 ARG A CA 1
ATOM 1588 C C . ARG A 1 201 ? -56.338 -3.945 64.611 1.00 93.56 201 ARG A C 1
ATOM 1590 O O . ARG A 1 201 ? -57.528 -4.241 64.719 1.00 93.56 201 ARG A O 1
ATOM 1597 N N . ALA A 1 202 ? -55.362 -4.849 64.597 1.00 94.25 202 ALA A N 1
ATOM 1598 C CA . ALA A 1 202 ? -55.589 -6.287 64.718 1.00 94.25 202 ALA A CA 1
ATOM 1599 C C . ALA A 1 202 ? -56.181 -6.639 66.094 1.00 94.25 202 ALA A C 1
ATOM 1601 O O . ALA A 1 202 ? -55.783 -6.072 67.113 1.00 94.25 202 ALA A O 1
ATOM 1602 N N . GLN A 1 203 ? -57.148 -7.561 66.129 1.00 94.06 203 GLN A N 1
ATOM 1603 C CA . GLN A 1 203 ? -57.833 -7.955 67.371 1.00 94.06 203 GLN A CA 1
ATOM 1604 C C . GLN A 1 203 ? -57.471 -9.370 67.823 1.00 94.06 203 GLN A C 1
ATOM 1606 O O . GLN A 1 203 ? -57.677 -9.717 68.988 1.00 94.06 203 GLN A O 1
ATOM 1611 N N . THR A 1 204 ? -56.933 -10.182 66.915 1.00 95.25 204 THR A N 1
ATOM 1612 C CA . THR A 1 204 ? -56.544 -11.566 67.180 1.00 95.25 204 THR A CA 1
ATOM 1613 C C . THR A 1 204 ? -55.033 -11.750 67.053 1.00 95.25 204 THR A C 1
ATOM 1615 O O . THR A 1 204 ? -54.366 -11.056 66.285 1.00 95.25 204 THR A O 1
ATOM 1618 N N . ASN A 1 205 ? -54.484 -12.709 67.804 1.00 91.38 205 ASN A N 1
ATOM 1619 C CA . ASN A 1 205 ? -53.059 -13.046 67.711 1.00 91.38 205 ASN A CA 1
ATOM 1620 C C . ASN A 1 205 ? -52.694 -13.613 66.329 1.00 91.38 205 ASN A C 1
ATOM 1622 O O . ASN A 1 205 ? -51.598 -13.367 65.844 1.00 91.38 205 ASN A O 1
ATOM 1626 N N . GLU A 1 206 ? -53.618 -14.328 65.683 1.00 92.19 206 GLU A N 1
ATOM 1627 C CA . GLU A 1 206 ? -53.404 -14.918 64.356 1.00 92.19 206 GLU A CA 1
ATOM 1628 C C . GLU A 1 206 ? -53.249 -13.835 63.272 1.00 92.19 206 GLU A C 1
ATOM 1630 O O . GLU A 1 206 ? -52.290 -13.869 62.504 1.00 92.19 206 GLU A O 1
ATOM 1635 N N . GLU A 1 207 ? -54.102 -12.801 63.278 1.00 90.50 207 GLU A N 1
ATOM 1636 C CA . GLU A 1 207 ? -53.957 -11.635 62.389 1.00 90.50 207 GLU A CA 1
ATOM 1637 C C . GLU A 1 207 ? -52.642 -10.878 62.635 1.00 90.50 207 GLU A C 1
ATOM 1639 O O . GLU A 1 207 ? -52.002 -10.419 61.687 1.00 90.50 207 GLU A O 1
ATOM 1644 N N . MET A 1 208 ? -52.218 -10.739 63.899 1.00 91.94 208 MET A N 1
ATOM 1645 C CA . MET A 1 208 ? -50.936 -10.102 64.224 1.00 91.94 208 MET A CA 1
ATOM 1646 C C . MET A 1 208 ? -49.744 -10.886 63.666 1.00 91.94 208 MET A C 1
ATOM 1648 O O . MET A 1 208 ? -48.837 -10.267 63.108 1.00 91.94 208 MET A O 1
ATOM 1652 N N . ASP A 1 209 ? -49.749 -12.216 63.779 1.00 93.19 209 ASP A N 1
ATOM 1653 C CA . ASP A 1 209 ? -48.663 -13.069 63.286 1.00 93.19 209 ASP A CA 1
ATOM 1654 C C . ASP A 1 209 ? -48.535 -13.008 61.752 1.00 93.19 209 ASP A C 1
ATOM 1656 O O . ASP A 1 209 ? -47.418 -12.937 61.222 1.00 93.19 209 ASP A O 1
ATOM 1660 N N . GLU A 1 210 ? -49.660 -12.970 61.028 1.00 91.69 210 GLU A N 1
ATOM 1661 C CA . GLU A 1 210 ? -49.681 -12.786 59.570 1.00 91.69 210 GLU A CA 1
ATOM 1662 C C . GLU A 1 210 ? -49.161 -11.402 59.151 1.00 91.69 210 GLU A C 1
ATOM 1664 O O . GLU A 1 210 ? -48.350 -11.289 58.225 1.00 91.69 210 GLU A O 1
ATOM 1669 N N . ILE A 1 211 ? -49.567 -10.339 59.855 1.00 93.50 211 ILE A N 1
ATOM 1670 C CA . ILE A 1 211 ? -49.080 -8.977 59.591 1.00 93.50 211 ILE A CA 1
ATOM 1671 C C . ILE A 1 211 ? -47.576 -8.875 59.884 1.00 93.50 211 ILE A C 1
ATOM 1673 O O . ILE A 1 211 ? -46.841 -8.272 59.100 1.00 93.50 211 ILE A O 1
ATOM 1677 N N . ASP A 1 212 ? -47.089 -9.514 60.950 1.00 93.00 212 ASP A N 1
ATOM 1678 C CA . ASP A 1 212 ? -45.663 -9.553 61.289 1.00 93.00 212 ASP A CA 1
ATOM 1679 C C . ASP A 1 212 ? -44.836 -10.361 60.283 1.00 93.00 212 ASP A C 1
ATOM 1681 O O . ASP A 1 212 ? -43.675 -10.034 60.017 1.00 93.00 212 ASP A O 1
ATOM 1685 N N . ALA A 1 213 ? -45.405 -11.400 59.669 1.00 91.25 213 ALA A N 1
ATOM 1686 C CA . ALA A 1 213 ? -44.795 -12.033 58.503 1.00 91.25 213 ALA A CA 1
ATOM 1687 C C . ALA A 1 213 ? -44.689 -11.047 57.323 1.00 91.25 213 ALA A C 1
ATOM 1689 O O . ALA A 1 213 ? -43.610 -10.904 56.750 1.00 91.25 213 ALA A O 1
ATOM 1690 N N . GLY A 1 214 ? -45.754 -10.298 57.017 1.00 93.62 214 GLY A N 1
ATOM 1691 C CA . GLY A 1 214 ? -45.749 -9.288 55.952 1.00 93.62 214 GLY A CA 1
ATOM 1692 C C . GLY A 1 214 ? -44.733 -8.160 56.168 1.00 93.62 214 GLY A C 1
ATOM 1693 O O . GLY A 1 214 ? -44.040 -7.765 55.229 1.00 93.62 214 GLY A O 1
ATOM 1694 N N . ILE A 1 215 ? -44.600 -7.659 57.401 1.00 92.94 215 ILE A N 1
ATOM 1695 C CA . ILE A 1 215 ? -43.618 -6.619 57.749 1.00 92.94 215 ILE A CA 1
ATOM 1696 C C . ILE A 1 215 ? -42.195 -7.131 57.503 1.00 92.94 215 ILE A C 1
ATOM 1698 O O . ILE A 1 215 ? -41.406 -6.433 56.866 1.00 92.94 215 ILE A O 1
ATOM 1702 N N . ARG A 1 216 ? -41.885 -8.368 57.919 1.00 92.62 216 ARG A N 1
ATOM 1703 C CA . ARG A 1 216 ? -40.568 -8.990 57.689 1.00 92.62 216 ARG A CA 1
ATOM 1704 C C . ARG A 1 216 ? -40.219 -9.094 56.202 1.00 92.62 216 ARG A C 1
ATOM 1706 O O . ARG A 1 216 ? -39.082 -8.816 55.825 1.00 92.62 216 ARG A O 1
ATOM 1713 N N . GLU A 1 217 ? -41.183 -9.433 55.347 1.00 93.56 217 GLU A N 1
ATOM 1714 C CA . GLU A 1 217 ? -40.974 -9.475 53.891 1.00 93.56 217 GLU A CA 1
ATOM 1715 C C . GLU A 1 217 ? -40.713 -8.074 53.301 1.00 93.56 217 GLU A C 1
ATOM 1717 O O . GLU A 1 217 ? -39.811 -7.895 52.478 1.00 93.56 217 GLU A O 1
ATOM 1722 N N . VAL A 1 218 ? -41.438 -7.040 53.749 1.00 93.88 218 VAL A N 1
ATOM 1723 C CA . VAL A 1 218 ? -41.210 -5.648 53.304 1.00 93.88 218 VAL A CA 1
ATOM 1724 C C . VAL A 1 218 ? -39.863 -5.098 53.796 1.00 93.88 218 VAL A C 1
ATOM 1726 O O . VAL A 1 218 ? -39.174 -4.380 53.058 1.00 93.88 218 VAL A O 1
ATOM 1729 N N . GLU A 1 219 ? -39.442 -5.452 55.010 1.00 91.94 219 GLU A N 1
ATOM 1730 C CA . GLU A 1 219 ? -38.109 -5.136 55.535 1.00 91.94 219 GLU A CA 1
ATOM 1731 C C . GLU A 1 219 ? -37.008 -5.827 54.723 1.00 91.94 219 GLU A C 1
ATOM 1733 O O . GLU A 1 219 ? -36.006 -5.192 54.386 1.00 91.94 219 GLU A O 1
ATOM 1738 N N . ALA A 1 220 ? -37.208 -7.088 54.325 1.00 91.69 220 ALA A N 1
ATOM 1739 C CA . ALA A 1 220 ? -36.281 -7.804 53.453 1.00 91.69 220 ALA A CA 1
ATOM 1740 C C . ALA A 1 220 ? -36.143 -7.116 52.081 1.00 91.69 220 ALA A C 1
ATOM 1742 O O . ALA A 1 220 ? -35.022 -6.920 51.601 1.00 91.69 220 ALA A O 1
ATOM 1743 N N . ILE A 1 221 ? -37.253 -6.665 51.480 1.00 91.44 221 ILE A N 1
ATOM 1744 C CA . ILE A 1 221 ? -37.238 -5.864 50.243 1.00 91.44 221 ILE A CA 1
ATOM 1745 C C . ILE A 1 221 ? -36.455 -4.560 50.450 1.00 91.44 221 ILE A C 1
ATOM 1747 O O . ILE A 1 221 ? -35.596 -4.219 49.635 1.00 91.44 221 ILE A O 1
ATOM 1751 N N . SER A 1 222 ? -36.701 -3.846 51.550 1.00 91.38 222 SER A N 1
ATOM 1752 C CA . SER A 1 222 ? -36.001 -2.594 51.872 1.00 91.38 222 SER A CA 1
ATOM 1753 C C . SER A 1 222 ? -34.496 -2.810 52.057 1.00 91.38 222 SER A C 1
ATOM 1755 O O . SER A 1 222 ? -33.695 -2.035 51.533 1.00 91.38 222 SER A O 1
ATOM 1757 N N . ALA A 1 223 ? -34.094 -3.906 52.707 1.00 91.06 223 ALA A N 1
ATOM 1758 C CA . ALA A 1 223 ? -32.693 -4.284 52.867 1.00 91.06 223 ALA A CA 1
ATOM 1759 C C . ALA A 1 223 ? -32.018 -4.611 51.522 1.00 91.06 223 ALA A C 1
ATOM 1761 O O . ALA A 1 223 ? -30.864 -4.236 51.302 1.00 91.06 223 ALA A O 1
ATOM 1762 N N . VAL A 1 224 ? -32.721 -5.274 50.596 1.00 90.56 224 VAL A N 1
ATOM 1763 C CA . VAL A 1 224 ? -32.220 -5.531 49.233 1.00 90.56 224 VAL A CA 1
ATOM 1764 C C . VAL A 1 224 ? -32.071 -4.225 48.448 1.00 90.56 224 VAL A C 1
ATOM 1766 O O . VAL A 1 224 ? -31.034 -4.010 47.820 1.00 90.56 224 VAL A O 1
ATOM 1769 N N . LEU A 1 225 ? -33.057 -3.325 48.517 1.00 88.81 225 LEU A N 1
ATOM 1770 C CA . LEU A 1 225 ? -32.991 -2.010 47.867 1.00 88.81 225 LEU A CA 1
ATOM 1771 C C . LEU A 1 225 ? -31.843 -1.154 48.416 1.00 88.81 225 LEU A C 1
ATOM 1773 O O . LEU A 1 225 ? -31.162 -0.476 47.646 1.00 88.81 225 LEU A O 1
ATOM 1777 N N . GLN A 1 226 ? -31.588 -1.214 49.725 1.00 87.44 226 GLN A N 1
ATOM 1778 C CA . GLN A 1 226 ? -30.481 -0.505 50.359 1.00 87.44 226 GLN A CA 1
ATOM 1779 C C . GLN A 1 226 ? -29.120 -1.057 49.918 1.00 87.44 226 GLN A C 1
ATOM 1781 O O . GLN A 1 226 ? -28.264 -0.279 49.499 1.00 87.44 226 GLN A O 1
ATOM 1786 N N . LYS A 1 227 ? -28.954 -2.386 49.870 1.00 86.81 227 LYS A N 1
ATOM 1787 C CA . LYS A 1 227 ? -27.739 -3.020 49.325 1.00 86.81 227 LYS A CA 1
ATOM 1788 C C . LYS A 1 227 ? -27.492 -2.647 47.860 1.00 86.81 227 LYS A C 1
ATOM 1790 O O . LYS A 1 227 ? -26.361 -2.370 47.477 1.00 86.81 227 LYS A O 1
ATOM 1795 N N . LEU A 1 228 ? -28.537 -2.599 47.030 1.00 84.62 228 LEU A N 1
ATOM 1796 C CA . LEU A 1 228 ? -28.415 -2.176 45.627 1.00 84.62 228 LEU A CA 1
ATOM 1797 C C . LEU A 1 228 ? -28.051 -0.689 45.492 1.00 84.62 228 LEU A C 1
ATOM 1799 O O . LEU A 1 228 ? -27.371 -0.309 44.539 1.00 84.62 228 LEU A O 1
ATOM 1803 N N . ARG A 1 229 ? -28.480 0.153 46.439 1.00 80.56 229 ARG A N 1
ATOM 1804 C CA . ARG A 1 229 ? -28.121 1.575 46.489 1.00 80.56 229 ARG A CA 1
ATOM 1805 C C . ARG A 1 229 ? -26.661 1.788 46.889 1.00 80.56 229 ARG A C 1
ATOM 1807 O O . ARG A 1 229 ? -26.016 2.639 46.293 1.00 80.56 229 ARG A O 1
ATOM 1814 N N . GLU A 1 230 ? -26.132 1.002 47.822 1.00 82.19 230 GLU A N 1
ATOM 1815 C CA . GLU A 1 230 ? -24.713 1.055 48.219 1.00 82.19 230 GLU A CA 1
ATOM 1816 C C . GLU A 1 230 ? -23.778 0.654 47.065 1.00 82.19 230 GLU A C 1
ATOM 1818 O O . GLU A 1 230 ? -22.748 1.283 46.844 1.00 82.19 230 GLU A O 1
ATOM 1823 N N . VAL A 1 231 ? -24.171 -0.327 46.242 1.00 76.56 231 VAL A N 1
ATOM 1824 C CA . VAL A 1 231 ? -23.415 -0.716 45.032 1.00 76.56 231 VAL A CA 1
ATOM 1825 C C . VAL A 1 231 ? -23.405 0.393 43.964 1.00 76.56 231 VAL A C 1
ATOM 1827 O O . VAL A 1 231 ? -22.494 0.456 43.141 1.00 76.56 231 VAL A O 1
ATOM 1830 N N . ASN A 1 232 ? -24.386 1.298 43.982 1.00 64.44 232 ASN A N 1
ATOM 1831 C CA . ASN A 1 232 ? -24.487 2.429 43.055 1.00 64.44 232 ASN A CA 1
ATOM 1832 C C . ASN A 1 232 ? -23.474 3.552 43.372 1.00 64.44 232 ASN A C 1
ATOM 1834 O O . ASN A 1 232 ? -23.174 4.376 42.514 1.00 64.44 232 ASN A O 1
ATOM 1838 N N . GLU A 1 233 ? -22.914 3.582 44.585 1.00 66.38 233 GLU A N 1
ATOM 1839 C CA . GLU A 1 233 ? -21.966 4.616 45.026 1.00 66.38 233 GLU A CA 1
ATOM 1840 C C . GLU A 1 233 ? -20.505 4.323 44.629 1.00 66.38 233 GLU A C 1
ATOM 1842 O O . GLU A 1 233 ? -19.581 5.018 45.055 1.00 66.38 233 GLU A O 1
ATOM 1847 N N . PHE A 1 234 ? -20.270 3.324 43.766 1.00 55.88 234 PHE A N 1
ATOM 1848 C CA . PHE A 1 234 ? -18.954 3.093 43.172 1.00 55.88 234 PHE A CA 1
ATOM 1849 C C . PHE A 1 234 ? -18.571 4.263 42.260 1.00 55.88 234 PHE A C 1
ATOM 1851 O O . PHE A 1 234 ? -18.978 4.357 41.100 1.00 55.88 234 PHE A O 1
ATOM 1858 N N . HIS A 1 235 ? -17.756 5.162 42.811 1.00 51.47 235 HIS A N 1
ATOM 1859 C CA . HIS A 1 235 ? -17.113 6.249 42.095 1.00 51.47 235 HIS A CA 1
ATOM 1860 C C . HIS A 1 235 ? -16.387 5.710 40.860 1.00 51.47 235 HIS A C 1
ATOM 1862 O O . HIS A 1 235 ? -15.368 5.027 40.956 1.00 51.47 235 HIS A O 1
ATOM 1868 N N . THR A 1 236 ? -16.884 6.063 39.676 1.00 54.56 236 THR A N 1
ATOM 1869 C CA . THR A 1 236 ? -16.072 5.993 38.466 1.00 54.56 236 THR A CA 1
ATOM 1870 C C . THR A 1 236 ? -14.971 7.034 38.610 1.00 54.56 236 THR A C 1
ATOM 1872 O O . THR A 1 236 ? -15.218 8.225 38.404 1.00 54.56 236 THR A O 1
ATOM 1875 N N . GLU A 1 237 ? -13.771 6.609 39.004 1.00 56.53 237 GLU A N 1
ATOM 1876 C CA . GLU A 1 237 ? -12.602 7.472 38.890 1.00 56.53 237 GLU A CA 1
ATOM 1877 C C . GLU A 1 237 ? -12.457 7.909 37.421 1.00 56.53 237 GLU A C 1
ATOM 1879 O O . GLU A 1 237 ? -12.639 7.100 36.502 1.00 56.53 237 GLU A O 1
ATOM 1884 N N . PRO A 1 238 ? -12.195 9.198 37.158 1.00 52.75 238 PRO A N 1
ATOM 1885 C CA . PRO A 1 238 ? -12.054 9.693 35.802 1.00 52.75 238 PRO A CA 1
ATOM 1886 C C . PRO A 1 238 ? -10.873 8.992 35.123 1.00 52.75 238 PRO A C 1
ATOM 1888 O O . PRO A 1 238 ? -9.717 9.219 35.461 1.00 52.75 238 PRO A O 1
ATOM 1891 N N . TYR A 1 239 ? -11.159 8.198 34.089 1.00 54.78 239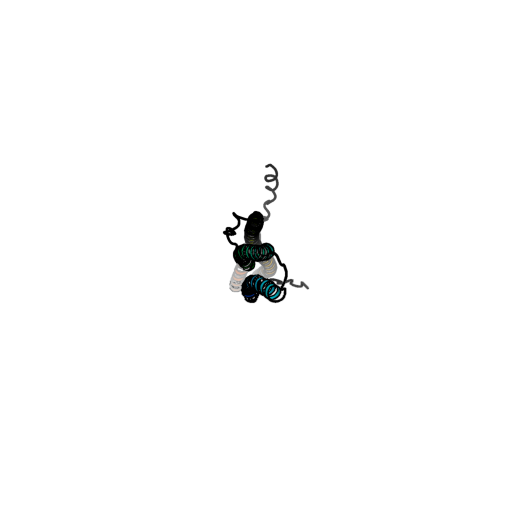 TYR A N 1
ATOM 1892 C CA . TYR A 1 239 ? -10.159 7.511 33.256 1.00 54.78 239 TYR A CA 1
ATOM 1893 C C . TYR A 1 239 ? -9.204 8.453 32.493 1.00 54.78 239 TYR A C 1
ATOM 1895 O O . TYR A 1 239 ? -8.358 7.995 31.727 1.00 54.78 239 TYR A O 1
ATOM 1903 N N . ILE A 1 240 ? -9.319 9.768 32.686 1.00 51.59 240 ILE A N 1
ATOM 1904 C CA . ILE A 1 240 ? -8.432 10.776 32.108 1.00 51.59 240 ILE A CA 1
ATOM 1905 C C . ILE A 1 240 ? -7.374 11.152 33.152 1.00 51.59 240 ILE A C 1
ATOM 1907 O O . ILE A 1 240 ? -7.270 12.299 33.575 1.00 51.59 240 ILE A O 1
ATOM 1911 N N . CYS A 1 241 ? -6.564 10.182 33.575 1.00 52.56 241 CYS A N 1
ATOM 1912 C CA . CYS A 1 241 ? -5.278 10.502 34.185 1.00 52.56 241 CYS A CA 1
ATOM 1913 C C . CYS A 1 241 ? -4.293 10.835 33.054 1.00 52.56 241 CYS A C 1
ATOM 1915 O O . CYS A 1 241 ? -3.753 9.956 32.390 1.00 52.56 241 CYS A O 1
ATOM 1917 N N . GLY A 1 242 ? -4.171 12.138 32.791 1.00 53.41 242 GLY A N 1
ATOM 1918 C CA . GLY A 1 242 ? -3.016 12.834 32.220 1.00 53.41 242 GLY A CA 1
ATOM 1919 C C . GLY A 1 242 ? -2.136 12.102 31.205 1.00 53.41 242 GLY A C 1
ATOM 1920 O O . GLY A 1 242 ? -1.009 11.746 31.522 1.00 53.41 242 GLY A O 1
ATOM 1921 N N . GLN A 1 243 ? -2.551 12.062 29.937 1.00 49.66 243 GLN A N 1
ATOM 1922 C CA . GLN A 1 243 ? -1.613 11.936 28.810 1.00 49.66 243 GLN A CA 1
ATOM 1923 C C . GLN A 1 243 ? -1.151 13.334 28.332 1.00 49.66 243 GLN A C 1
ATOM 1925 O 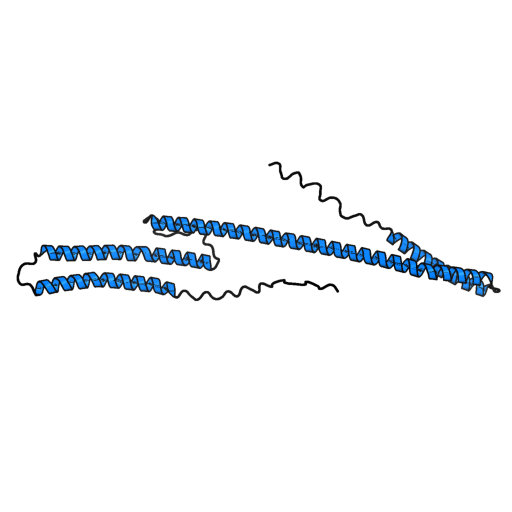O . GLN A 1 243 ? -1.073 13.597 27.138 1.00 49.66 243 GLN A O 1
ATOM 1930 N N . ALA A 1 244 ? -0.915 14.245 29.286 1.00 52.41 244 ALA A N 1
ATOM 1931 C CA . ALA A 1 244 ? -0.367 15.593 29.080 1.00 52.41 244 ALA A CA 1
ATOM 1932 C C . ALA A 1 244 ? 1.030 15.768 29.717 1.00 52.41 244 ALA A C 1
ATOM 1934 O O . ALA A 1 244 ? 1.623 16.838 29.626 1.00 52.41 244 ALA A O 1
ATOM 1935 N N . CYS A 1 245 ? 1.582 14.717 30.331 1.00 50.75 245 CYS A N 1
ATOM 1936 C CA . CYS A 1 245 ? 2.945 14.691 30.857 1.00 50.75 245 CYS A CA 1
ATOM 1937 C C . CYS A 1 245 ? 3.829 13.792 29.982 1.00 50.75 245 CYS A C 1
ATOM 1939 O O . CYS A 1 245 ? 4.233 12.741 30.453 1.00 50.75 245 CYS A O 1
ATOM 1941 N N . ASP A 1 246 ? 4.051 14.151 28.709 1.00 50.09 246 ASP A N 1
ATOM 1942 C CA . ASP A 1 246 ? 5.306 13.796 28.002 1.00 50.09 246 ASP A CA 1
ATOM 1943 C C . ASP A 1 246 ? 5.499 14.454 26.617 1.00 50.09 246 ASP A C 1
ATOM 1945 O O . ASP A 1 246 ? 6.280 13.989 25.791 1.00 50.09 246 ASP A O 1
ATOM 1949 N N . GLU A 1 247 ? 4.841 15.583 26.330 1.00 49.88 247 GLU A N 1
ATOM 1950 C CA . GLU A 1 247 ? 5.037 16.290 25.048 1.00 49.88 247 GLU A CA 1
ATOM 1951 C C . GLU A 1 247 ? 6.201 17.308 25.072 1.00 49.88 247 GLU A C 1
ATOM 1953 O O . GLU A 1 247 ? 6.422 18.018 24.098 1.00 49.88 247 GLU A O 1
ATOM 1958 N N . ASN A 1 248 ? 6.996 17.351 26.153 1.00 54.19 248 ASN A N 1
ATOM 1959 C CA . ASN A 1 248 ? 8.134 18.273 26.306 1.00 54.19 248 ASN A CA 1
ATOM 1960 C C . ASN A 1 248 ? 9.527 17.609 26.285 1.00 54.19 248 ASN A C 1
ATOM 1962 O O . ASN A 1 248 ? 10.515 18.300 26.529 1.00 54.19 248 ASN A O 1
ATOM 1966 N N . GLN A 1 249 ? 9.651 16.312 25.964 1.00 51.22 249 GLN A N 1
ATOM 1967 C CA . GLN A 1 249 ? 10.961 15.631 25.924 1.00 51.22 249 GLN A CA 1
ATOM 1968 C C . GLN A 1 249 ? 11.466 15.245 24.518 1.00 51.22 249 GLN A C 1
ATOM 1970 O O . GLN A 1 249 ? 12.556 14.696 24.400 1.00 51.22 249 GLN A O 1
ATOM 1975 N N . ILE A 1 250 ? 10.741 15.577 23.437 1.00 47.66 250 ILE A N 1
ATOM 1976 C CA . ILE A 1 250 ? 11.114 15.197 22.050 1.00 47.66 250 ILE A CA 1
ATOM 1977 C C . ILE A 1 250 ? 11.576 16.401 21.188 1.00 47.66 250 ILE A C 1
ATOM 1979 O O . ILE A 1 250 ? 11.792 16.269 19.990 1.00 47.66 250 ILE A O 1
ATOM 1983 N N . LEU A 1 251 ? 11.803 17.586 21.772 1.00 46.84 251 LEU A N 1
ATOM 1984 C CA . LEU A 1 251 ? 12.351 18.761 21.053 1.00 46.84 251 LEU A CA 1
ATOM 1985 C C . LEU A 1 251 ? 13.748 19.201 21.528 1.00 46.84 251 LEU A C 1
ATOM 1987 O O . LEU A 1 251 ? 14.141 20.347 21.329 1.00 46.84 251 LEU A O 1
ATOM 1991 N N . ALA A 1 252 ? 14.517 18.294 22.133 1.00 47.84 252 ALA A N 1
ATOM 1992 C CA . ALA A 1 252 ? 15.886 18.570 22.567 1.00 47.84 252 ALA A CA 1
ATOM 1993 C C . ALA A 1 252 ? 16.892 17.512 22.084 1.00 47.84 252 ALA A C 1
ATOM 1995 O O . ALA A 1 252 ? 17.626 16.982 22.910 1.00 47.84 252 ALA A O 1
ATOM 1996 N N . ILE A 1 253 ? 16.925 17.204 20.779 1.00 43.31 253 ILE A N 1
ATOM 1997 C CA . ILE A 1 253 ? 18.096 16.640 20.069 1.00 43.31 253 ILE A CA 1
ATOM 1998 C C . ILE A 1 253 ? 18.113 17.179 18.637 1.00 43.31 253 ILE A C 1
ATOM 2000 O O . ILE A 1 253 ? 17.055 17.087 17.974 1.00 43.31 253 ILE A O 1
#

Organism: NCBI:txid2750658

Secondary structure (DSSP, 8-state):
-----------------------HHHHHHHHHHHHHHHHHHHHHHHHHHHHHHHHTT--S---HHHHHHHHHHHHHHHHHHHHHHHHHHHHHHHHHHHHHHHHTT---S----TTGGG-HHHHHHHHHHHHHHHHHHHHHHHHHHHHHHHHHHHHHHHHHHHHHHHHHHHHHHHHHHHHHHHHHHHHHHHHHHHHHHHHTT--SHHHHHHHHHHHHHHHHHHHHHHHHHHHTT-----S---TTSSTTSSS--

pLDDT: mean 82.39, std 15.75, range [43.12, 97.69]

Radius of gyration: 48.19 Å; chains: 1; bounding box: 98×34×142 Å

Foldseek 3Di:
DDDDPDDPPPPPDPVPPPPPPPCPCLVVLVVVLVVQLVVLVVVLVVQLVVLVVVVVVDPDDDPPVVSVVSNVVSVVVSVVSNVVSVQPSQQVSQVVVQVVCVVVVHQDQARDRPCCVPDVVSVVVRVVVNVVSVVVVVVVVVVVVVVVVVVVVVVVVVVVVVVVVVVVVVVVVLVVLVVVLVVQVVVLVVQLVVLVVQCVVDDDPVSNVVSVVSNVVSVVVVVVSVVSVVVSPPDPDPPPPDPPPPPPPPPPD

Sequence (253 aa):
MFRSRTTLRGERGPVKKRPFAAPLSAHNARRQAKIAIMLMAVVPALSSFYVGSIRSRQAEGLAFYAELIVLFCTLMAAVAGYRILRKYPESIIKLRRYVMEVATGVLPEKISLDQAGKSDDLKYIEQGFNVIVREMENRIKFVEERLSVEAGLRKALEQRHQTLLQAERHRVMVQSLGAACHHLGQPATNLGMLLFLMKERAQTNEEMDEIDAGIREVEAISAVLQKLREVNEFHTEPYICGQACDENQILAI